Protein AF-A0A8H4SCS0-F1 (afdb_monomer_lite)

Secondary structure (DSSP, 8-state):
---------PPPPP-------------------------------EEEE-TTTS-EEEES-HHHHHHHHHHHHHHHHHHHHHHHHTTSS----TTGGGS---STT--SSSSB-S-TTTEE--TT----HHHHHHHHHHIIIIITTT---S-HHHHHHHHHHHHHH-GGGS-HHHHHHHHHHHHHHHHHHHHH-SS---PPPEETTSS--BHHHHHHHHHHHHTSPP-HHHHHHHHHHHHHHHHTT-HHHHHHHHHHTSGGGS-S------------

Foldseek 3Di:
DDDDDDDDDDDDDDDDDDDDDDDDDDDDDDDDDDDDPDPDPPWDKDWDQDPPPRDIDIGTDPVVNVVVVVVVVVVVVVVVVVVVVVVDDPPDDLQPLLPDPPPPDDPPDSFFLDDPQQADAPPPDQDALVLLCVLLVCCVVPPCVVPVLDDVVVLNVLSNCCRVPNPVRDDLLSLLLQQLSSLLSSLVCVVVDPDDDRDDRYYPSRYQGGLVSLVVSLVVLLVDPDDSSNVSSLVSSLVSCVSSSNPVSSVVSVVSVPCPPPPDDDDDDDDDDDDD

Radius of gyration: 31.93 Å; chains: 1; bounding box: 91×79×62 Å

Sequence (276 aa):
MASASPASIRFEENEPEWPYSSRATKRHKRTSVAGTSGPSPREIGFMRESQNDGSATFLGSSSGIHFIRHVYNAFARRSADLDQTRARDRTSVPGEDDRLQQNSGSIQSSDELWAREELNYAPNTSFAFDDLVQWTRSYFENWHPIFPCLHAPTVLKTIETVGQKGTESINRLELMILRSIVSISLGDDRQRMSCGSKLNPVPSVLVFRSIQHVMQDVQSLLEEPTSLPLLQAAFTAQLALASLLRLNAASRVGGCHHPHCIPPRVASLPKTLFLL

Structure (mmCIF, N/CA/C/O backbone):
data_AF-A0A8H4SCS0-F1
#
_entry.id   AF-A0A8H4SCS0-F1
#
loop_
_atom_site.group_PDB
_atom_site.id
_atom_site.type_symbol
_atom_site.label_atom_id
_atom_site.label_alt_id
_atom_site.label_comp_id
_atom_site.label_asym_id
_atom_site.label_entity_id
_atom_site.label_seq_id
_atom_site.pdbx_PDB_ins_code
_atom_site.Cartn_x
_atom_site.Cartn_y
_atom_site.Cartn_z
_atom_site.occupancy
_atom_site.B_iso_or_equiv
_atom_site.auth_seq_id
_atom_site.auth_comp_id
_atom_site.auth_asym_id
_atom_site.auth_atom_id
_atom_site.pdbx_PDB_model_num
ATOM 1 N N . MET A 1 1 ? 59.318 -39.109 39.348 1.00 34.78 1 MET A N 1
ATOM 2 C CA . MET A 1 1 ? 60.150 -39.069 38.125 1.00 34.78 1 MET A CA 1
ATOM 3 C C . MET A 1 1 ? 59.252 -38.661 36.956 1.00 34.78 1 MET A C 1
ATOM 5 O O . MET A 1 1 ? 58.160 -39.201 36.897 1.00 34.78 1 MET A O 1
ATOM 9 N N . ALA A 1 2 ? 59.702 -37.657 36.176 1.00 33.16 2 ALA A N 1
ATOM 10 C CA . ALA A 1 2 ? 59.285 -37.107 34.856 1.00 33.16 2 ALA A CA 1
ATOM 11 C C . ALA A 1 2 ? 57.844 -37.360 34.331 1.00 33.16 2 ALA A C 1
ATOM 13 O O . ALA A 1 2 ? 57.429 -38.504 34.237 1.00 33.16 2 ALA A O 1
ATOM 14 N N . SER A 1 3 ? 56.989 -36.360 34.047 1.00 28.94 3 SER A N 1
ATOM 15 C CA . SER A 1 3 ? 57.034 -35.224 33.083 1.00 28.94 3 SER A CA 1
ATOM 16 C C . SER A 1 3 ? 56.857 -35.614 31.605 1.00 28.94 3 SER A C 1
ATOM 18 O O . SER A 1 3 ? 57.742 -36.261 31.055 1.00 28.94 3 SER A O 1
ATOM 20 N N . ALA A 1 4 ? 55.755 -35.165 30.975 1.00 33.31 4 ALA A N 1
ATOM 21 C CA . ALA A 1 4 ? 55.742 -34.238 29.821 1.00 33.31 4 ALA A CA 1
ATOM 22 C C . ALA A 1 4 ? 54.319 -34.050 29.223 1.00 33.31 4 ALA A C 1
ATOM 24 O O . ALA A 1 4 ? 53.679 -35.019 28.823 1.00 33.31 4 ALA A O 1
ATOM 25 N N . SER A 1 5 ? 53.871 -32.788 29.115 1.00 39.19 5 SER A N 1
ATOM 26 C CA . SER A 1 5 ? 52.841 -32.296 28.167 1.00 39.19 5 SER A CA 1
ATOM 27 C C . SER A 1 5 ? 53.507 -31.824 26.865 1.00 39.19 5 SER A C 1
ATOM 29 O O . SER A 1 5 ? 54.713 -31.564 26.870 1.00 39.19 5 SER A O 1
ATOM 31 N N . PRO A 1 6 ? 52.754 -31.660 25.762 1.00 43.38 6 PRO A N 1
ATOM 32 C CA . PRO A 1 6 ? 52.546 -30.311 25.178 1.00 43.38 6 PRO A CA 1
ATOM 33 C C . PRO A 1 6 ? 51.184 -30.202 24.440 1.00 43.38 6 PRO A C 1
ATOM 35 O O . PRO A 1 6 ? 50.457 -31.181 24.351 1.00 43.38 6 PRO A O 1
ATOM 38 N N . ALA A 1 7 ? 50.750 -29.124 23.786 1.00 33.41 7 ALA A N 1
ATOM 39 C CA . ALA A 1 7 ? 50.846 -27.667 23.902 1.00 33.41 7 ALA A CA 1
ATOM 40 C C . ALA A 1 7 ? 49.847 -27.113 22.855 1.00 33.41 7 ALA A C 1
ATOM 42 O O . ALA A 1 7 ? 49.640 -27.717 21.804 1.00 33.41 7 ALA A O 1
ATOM 43 N N . SER A 1 8 ? 49.217 -25.982 23.170 1.00 29.39 8 SER A N 1
ATOM 44 C CA . SER A 1 8 ? 48.236 -25.262 22.347 1.00 29.39 8 SER A CA 1
ATOM 45 C C . SER A 1 8 ? 48.890 -24.587 21.131 1.00 29.39 8 SER A C 1
ATOM 47 O O . SER A 1 8 ? 49.940 -23.962 21.279 1.00 29.39 8 SER A O 1
ATOM 49 N N . ILE A 1 9 ? 48.272 -24.685 19.948 1.00 33.75 9 ILE A N 1
ATOM 50 C CA . ILE A 1 9 ? 48.737 -24.047 18.706 1.00 33.75 9 ILE A CA 1
ATOM 51 C C . ILE A 1 9 ? 47.875 -22.806 18.429 1.00 33.75 9 ILE A C 1
ATOM 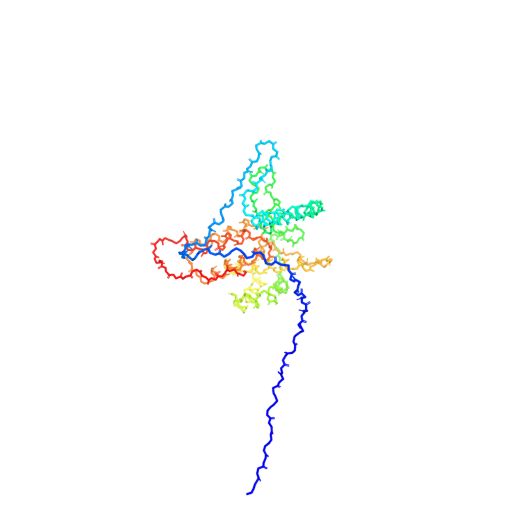53 O O . ILE A 1 9 ? 46.684 -22.916 18.143 1.00 33.75 9 ILE A O 1
ATOM 57 N N . ARG A 1 10 ? 48.501 -21.625 18.512 1.00 29.64 10 ARG A N 1
ATOM 58 C CA . ARG A 1 10 ? 48.043 -20.364 17.907 1.00 29.64 10 ARG A CA 1
ATOM 59 C C . ARG A 1 10 ? 48.539 -20.317 16.460 1.00 29.64 10 ARG A C 1
ATOM 61 O O . ARG A 1 10 ? 49.717 -20.576 16.233 1.00 29.64 10 ARG A O 1
ATOM 68 N N . PHE A 1 11 ? 47.672 -19.945 15.522 1.00 31.08 11 PHE A N 1
ATOM 69 C CA . PHE A 1 11 ? 48.064 -19.555 14.167 1.00 31.08 11 PHE A CA 1
ATOM 70 C C . PHE A 1 11 ? 48.029 -18.027 14.059 1.00 31.08 11 PHE A C 1
ATOM 72 O O . PHE A 1 11 ? 47.003 -17.413 14.346 1.00 31.08 11 PHE A O 1
ATOM 79 N N . GLU A 1 12 ? 49.181 -17.450 13.711 1.00 33.25 12 GLU A N 1
ATOM 80 C CA . GLU A 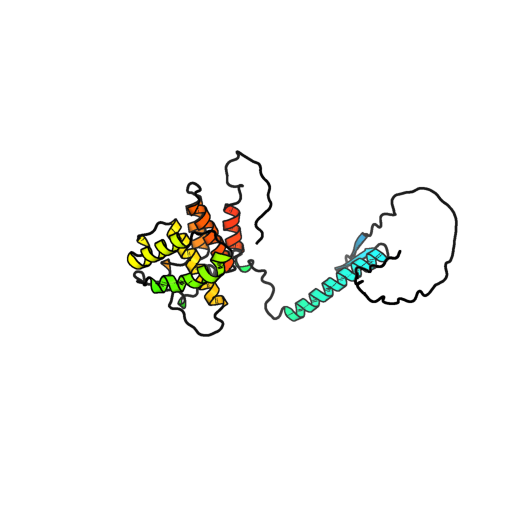1 12 ? 49.368 -16.043 13.353 1.00 33.25 12 GLU A CA 1
ATOM 81 C C . GLU A 1 12 ? 48.936 -15.778 11.907 1.00 33.25 12 GLU A C 1
ATOM 83 O O . GLU A 1 12 ? 49.079 -16.626 11.024 1.00 33.25 12 GLU A O 1
ATOM 88 N N . GLU A 1 13 ? 48.418 -14.573 11.694 1.00 32.81 13 GLU A N 1
ATOM 89 C CA . GLU A 1 13 ? 47.935 -14.026 10.432 1.00 32.81 13 GLU A CA 1
ATOM 90 C C . GLU A 1 13 ? 49.089 -13.292 9.723 1.00 32.81 13 GLU A C 1
ATOM 92 O O . GLU A 1 13 ? 49.700 -12.379 10.277 1.00 32.81 13 GLU A O 1
ATOM 97 N N . ASN A 1 14 ? 49.413 -13.745 8.509 1.00 29.08 14 ASN A N 1
ATOM 98 C CA . ASN A 1 14 ? 50.388 -13.154 7.590 1.00 29.08 14 ASN A CA 1
ATOM 99 C C . ASN A 1 14 ? 49.706 -12.050 6.766 1.00 29.08 14 ASN A C 1
ATOM 101 O O . ASN A 1 14 ? 48.790 -12.367 6.014 1.00 29.08 14 ASN A O 1
ATOM 105 N N . GLU A 1 15 ? 50.213 -10.816 6.795 1.00 33.69 15 GLU A N 1
ATOM 106 C CA . GLU A 1 15 ? 49.906 -9.781 5.791 1.00 33.69 15 GLU A CA 1
ATOM 107 C C . GLU A 1 15 ? 51.218 -9.179 5.238 1.00 33.69 15 GLU A C 1
ATOM 109 O O . GLU A 1 15 ? 52.141 -8.906 6.012 1.00 33.69 15 GLU A O 1
ATOM 114 N N . PRO A 1 16 ? 51.357 -9.008 3.907 1.00 35.59 16 PRO A N 1
ATOM 115 C CA . PRO A 1 16 ? 52.625 -8.688 3.257 1.00 35.59 16 PRO A CA 1
ATOM 116 C C . PRO A 1 16 ? 52.983 -7.192 3.290 1.00 35.59 16 PRO A C 1
ATOM 118 O O . PRO A 1 16 ? 52.232 -6.312 2.869 1.00 35.59 16 PRO A O 1
ATOM 121 N N . GLU A 1 17 ? 54.209 -6.930 3.734 1.00 28.77 17 GLU A N 1
ATOM 122 C CA . GLU A 1 17 ? 54.876 -5.633 3.831 1.00 28.77 17 GLU A CA 1
ATOM 123 C C . GLU A 1 17 ? 55.319 -5.122 2.441 1.00 28.77 17 GLU A C 1
ATOM 125 O O . GLU A 1 17 ? 56.179 -5.709 1.781 1.00 28.77 17 GLU A O 1
ATOM 130 N N . TRP A 1 18 ? 54.741 -4.011 1.970 1.00 33.09 18 TRP A N 1
ATOM 131 C CA . TRP A 1 18 ? 55.198 -3.322 0.755 1.00 33.09 18 TRP A CA 1
ATOM 132 C C . TRP A 1 18 ? 56.434 -2.447 1.050 1.00 33.09 18 TRP A C 1
ATOM 134 O O . TRP A 1 18 ? 56.370 -1.585 1.929 1.00 33.09 18 TRP A O 1
ATOM 144 N N . PRO A 1 19 ? 57.547 -2.572 0.298 1.00 33.84 19 PRO A N 1
ATOM 145 C CA . PRO A 1 19 ? 58.770 -1.830 0.574 1.00 33.84 19 PRO A CA 1
ATOM 146 C C . PRO A 1 19 ? 58.754 -0.472 -0.139 1.00 33.84 19 PRO A C 1
ATOM 148 O O . PRO A 1 19 ? 58.870 -0.406 -1.364 1.00 33.84 19 PRO A O 1
ATOM 151 N N . TYR A 1 20 ? 58.689 0.636 0.607 1.00 33.53 20 TYR A N 1
ATOM 152 C CA . TYR A 1 20 ? 59.042 1.946 0.052 1.00 33.53 20 TYR A CA 1
ATOM 153 C C . TYR A 1 20 ? 60.447 2.356 0.496 1.00 33.53 20 TYR A C 1
ATOM 155 O O . TYR A 1 20 ? 60.711 2.673 1.654 1.00 33.53 20 TYR A O 1
ATOM 163 N N . SER A 1 21 ? 61.359 2.335 -0.476 1.00 35.72 21 SER A N 1
ATOM 164 C CA . SER A 1 21 ? 62.740 2.796 -0.374 1.00 35.72 21 SER A CA 1
ATOM 165 C C . SER A 1 21 ? 62.806 4.258 0.078 1.00 35.72 21 SER A C 1
ATOM 167 O O . SER A 1 21 ? 62.319 5.174 -0.587 1.00 35.72 21 SER A O 1
ATOM 169 N N . SER A 1 22 ? 63.464 4.479 1.210 1.00 34.88 22 SER A N 1
ATOM 170 C CA . SER A 1 22 ? 63.839 5.785 1.734 1.00 34.88 22 SER A CA 1
ATOM 171 C C . SER A 1 22 ? 65.029 6.348 0.948 1.00 34.88 22 SER A C 1
ATOM 173 O O . SER A 1 22 ? 66.182 5.976 1.158 1.00 34.88 22 SER A O 1
ATOM 175 N N . ARG A 1 23 ? 64.771 7.296 0.036 1.00 37.38 23 ARG A N 1
ATOM 176 C CA . ARG A 1 23 ? 65.832 8.143 -0.532 1.00 37.38 23 ARG A CA 1
ATOM 177 C C . ARG A 1 23 ? 65.986 9.417 0.287 1.00 37.38 23 ARG A C 1
ATOM 179 O O . ARG A 1 23 ? 65.105 10.269 0.335 1.00 37.38 23 ARG A O 1
ATOM 186 N N . ALA A 1 24 ? 67.152 9.528 0.914 1.00 37.03 24 ALA A N 1
ATOM 187 C CA . ALA A 1 24 ? 67.612 10.694 1.642 1.00 37.03 24 ALA A CA 1
ATOM 188 C C . ALA A 1 24 ? 67.962 11.846 0.686 1.00 37.03 24 ALA A C 1
ATOM 190 O O . ALA A 1 24 ? 68.869 11.727 -0.138 1.00 37.03 24 ALA A O 1
ATOM 191 N N . THR A 1 25 ? 67.321 13.001 0.862 1.00 42.62 25 THR A N 1
ATOM 192 C CA . THR A 1 25 ? 67.810 14.279 0.329 1.00 42.62 25 THR A CA 1
ATOM 193 C C . THR A 1 25 ? 68.135 15.236 1.471 1.00 42.62 25 THR A C 1
ATOM 195 O O . THR A 1 25 ? 67.294 15.634 2.270 1.00 42.62 25 THR A O 1
ATOM 198 N N . LYS A 1 26 ? 69.434 15.521 1.535 1.00 41.94 26 LYS A N 1
ATOM 199 C CA . LYS A 1 26 ? 70.226 16.363 2.435 1.00 41.94 26 LYS A CA 1
ATOM 200 C C . LYS A 1 26 ? 69.483 17.516 3.134 1.00 41.94 26 LYS A C 1
ATOM 202 O O . LYS A 1 26 ? 69.092 18.516 2.544 1.00 41.94 26 LYS A O 1
ATOM 207 N N . ARG A 1 27 ? 69.448 17.368 4.457 1.00 37.94 27 ARG A N 1
ATOM 208 C CA . ARG A 1 27 ? 69.170 18.335 5.524 1.00 37.9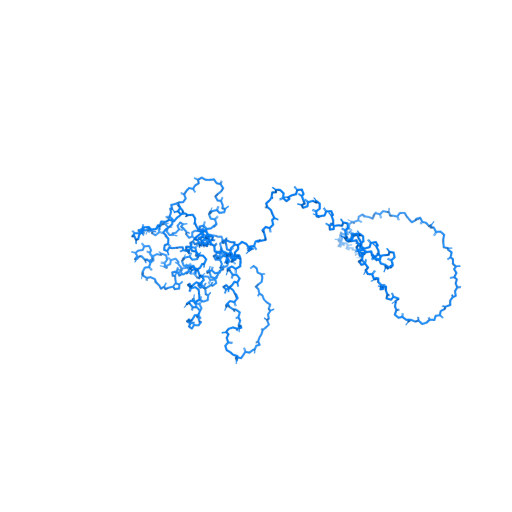4 27 ARG A CA 1
ATOM 209 C C . ARG A 1 27 ? 70.109 19.550 5.461 1.00 37.94 27 ARG A C 1
ATOM 211 O O . ARG A 1 27 ? 71.288 19.415 5.781 1.00 37.94 27 ARG A O 1
ATOM 218 N N . HIS A 1 28 ? 69.577 20.745 5.195 1.00 40.53 28 HIS A N 1
ATOM 219 C CA . HIS A 1 28 ? 70.214 21.988 5.644 1.00 40.53 28 HIS A CA 1
ATOM 220 C C . HIS A 1 28 ? 69.654 22.374 7.018 1.00 40.53 28 HIS A C 1
ATOM 222 O O . HIS A 1 28 ? 68.527 22.835 7.167 1.00 40.53 28 HIS A O 1
ATOM 228 N N . LYS A 1 29 ? 70.464 22.112 8.046 1.00 39.25 29 LYS A N 1
ATOM 229 C CA . LYS A 1 29 ? 70.232 22.466 9.447 1.00 39.25 29 LYS A CA 1
ATOM 230 C C . LYS A 1 29 ? 70.629 23.933 9.654 1.00 39.25 29 LYS A C 1
ATOM 232 O O . LYS A 1 29 ? 71.817 24.233 9.677 1.00 39.25 29 LYS A O 1
ATOM 237 N N . ARG A 1 30 ? 69.656 24.826 9.853 1.00 39.19 30 ARG A N 1
ATOM 238 C CA . ARG A 1 30 ? 69.855 26.060 10.630 1.00 39.19 30 ARG A CA 1
ATOM 239 C C . ARG A 1 30 ? 69.163 25.860 11.973 1.00 39.19 30 ARG A C 1
ATOM 241 O O . ARG A 1 30 ? 67.955 25.675 12.038 1.00 39.19 30 ARG A O 1
ATOM 248 N N . THR A 1 31 ? 69.973 25.771 13.016 1.00 42.06 31 THR A N 1
ATOM 249 C CA . THR A 1 31 ? 69.565 25.689 14.420 1.00 42.06 31 THR A CA 1
ATOM 250 C C . THR A 1 31 ? 69.478 27.069 15.050 1.00 42.06 31 THR A C 1
ATOM 252 O O . THR A 1 31 ? 70.245 27.944 14.656 1.00 42.06 31 THR A O 1
ATOM 255 N N . SER A 1 32 ? 68.672 27.125 16.119 1.00 36.53 32 SER A N 1
ATOM 256 C CA . SER A 1 32 ? 68.431 28.203 17.095 1.00 36.53 32 SER A CA 1
ATOM 257 C C . SER A 1 32 ? 67.120 28.961 16.802 1.00 36.53 32 SER A C 1
ATOM 259 O O . SER A 1 32 ? 66.860 29.314 15.662 1.00 36.53 32 SER A O 1
ATOM 261 N N . VAL A 1 33 ? 66.175 29.153 17.727 1.00 37.22 33 VAL A N 1
ATOM 262 C CA . VAL A 1 33 ? 66.174 29.144 19.201 1.00 37.22 33 VAL A CA 1
ATOM 263 C C . VAL A 1 33 ? 64.792 28.672 19.697 1.00 37.22 33 VAL A C 1
ATOM 265 O O . VAL A 1 33 ? 63.783 28.886 19.032 1.00 37.22 33 VAL A O 1
ATOM 268 N N . ALA A 1 34 ? 64.757 28.015 20.857 1.00 46.06 34 ALA A N 1
ATOM 269 C CA . ALA A 1 34 ? 63.542 27.624 21.566 1.00 46.06 34 ALA A CA 1
ATOM 270 C C . ALA A 1 34 ? 62.752 28.844 22.074 1.00 46.06 34 ALA A C 1
ATOM 272 O O . ALA A 1 34 ? 63.334 29.757 22.651 1.00 46.06 34 ALA A O 1
ATOM 273 N N . GLY A 1 35 ? 61.425 28.826 21.941 1.00 38.94 35 GLY A N 1
ATOM 274 C CA . GLY A 1 35 ? 60.575 29.812 22.602 1.00 38.94 35 GLY A CA 1
ATOM 275 C C . GLY A 1 35 ? 59.110 29.731 22.193 1.00 38.94 35 GLY A C 1
ATOM 276 O O . GLY A 1 35 ? 58.759 30.077 21.074 1.00 38.94 35 GLY A O 1
ATOM 277 N N . THR A 1 36 ? 58.267 29.360 23.156 1.00 39.28 36 THR A N 1
ATOM 278 C CA . THR A 1 36 ? 56.798 29.481 23.173 1.00 39.28 36 THR A CA 1
ATOM 279 C C . THR A 1 36 ? 56.014 28.482 22.311 1.00 39.28 36 THR A C 1
ATOM 281 O O . THR A 1 36 ? 55.996 28.524 21.085 1.00 39.28 36 THR A O 1
ATOM 284 N N . SER A 1 37 ? 55.298 27.585 22.989 1.00 44.50 37 SER A N 1
ATOM 285 C CA . SER A 1 37 ? 54.139 26.873 22.453 1.00 44.50 37 SER A CA 1
ATOM 286 C C . SER A 1 37 ? 53.013 27.879 22.180 1.00 44.50 37 SER A C 1
ATOM 288 O O . SER A 1 37 ? 52.107 28.051 22.993 1.00 44.50 37 SER A O 1
ATOM 290 N N . GLY A 1 38 ? 53.111 28.602 21.066 1.00 51.44 38 GLY A N 1
ATOM 291 C CA . GLY A 1 38 ? 51.974 29.290 20.463 1.00 51.44 38 GLY A CA 1
ATOM 292 C C . GLY A 1 38 ? 51.107 28.293 19.683 1.00 51.44 38 GLY A C 1
ATOM 293 O O . GLY A 1 38 ? 51.614 27.245 19.271 1.00 51.44 38 GLY A O 1
ATOM 294 N N . PRO A 1 39 ? 49.808 28.573 19.475 1.00 48.16 39 PRO A N 1
ATOM 295 C CA . PRO A 1 39 ? 48.977 27.747 18.606 1.00 48.16 39 PRO A CA 1
ATOM 296 C C . PRO A 1 39 ? 49.638 27.650 17.226 1.00 48.16 39 PRO A C 1
ATOM 298 O O . PRO A 1 39 ? 50.142 28.650 16.710 1.00 48.16 39 PRO A O 1
ATOM 301 N N . SER A 1 40 ? 49.652 26.444 16.649 1.00 53.84 40 SER A N 1
ATOM 302 C CA . SER A 1 40 ? 50.110 26.181 15.278 1.00 53.84 40 SER A CA 1
ATOM 303 C C . SER A 1 40 ? 49.643 27.296 14.333 1.00 53.84 40 SER A C 1
ATOM 305 O O . SER A 1 40 ? 48.480 27.702 14.460 1.00 53.84 40 SER A O 1
ATOM 307 N N . PRO A 1 41 ? 50.483 27.791 13.403 1.00 58.12 41 PRO A N 1
ATOM 308 C CA . PRO A 1 41 ? 50.090 28.884 12.527 1.00 58.12 41 PRO A CA 1
ATOM 309 C C . PRO A 1 41 ? 48.793 28.499 11.815 1.00 58.12 41 PRO A C 1
ATOM 311 O O . PRO A 1 41 ? 48.749 27.515 11.082 1.00 58.12 41 PRO A O 1
ATOM 314 N N . ARG A 1 42 ? 47.708 29.230 12.098 1.00 61.38 42 ARG A N 1
ATOM 315 C CA . ARG A 1 42 ? 46.433 29.051 11.401 1.00 61.38 42 ARG A CA 1
ATOM 316 C C . ARG A 1 42 ? 46.679 29.373 9.933 1.00 61.38 42 ARG A C 1
ATOM 318 O O . ARG A 1 42 ? 46.896 30.530 9.582 1.00 61.38 42 ARG A O 1
ATOM 325 N N . GLU A 1 43 ? 46.659 28.348 9.092 1.00 63.06 43 GLU A N 1
ATOM 326 C CA . GLU A 1 43 ? 46.745 28.500 7.645 1.00 63.06 43 GLU A CA 1
ATOM 327 C C . GLU A 1 43 ? 45.419 29.074 7.133 1.00 63.06 43 GLU A C 1
ATOM 329 O O . GLU A 1 43 ? 44.449 28.353 6.911 1.00 63.06 43 GLU A O 1
ATOM 334 N N . ILE A 1 44 ? 45.353 30.399 7.006 1.00 68.38 44 ILE A N 1
ATOM 335 C CA . ILE A 1 44 ? 44.193 31.098 6.452 1.00 68.38 44 ILE A CA 1
ATOM 336 C C . ILE A 1 44 ? 44.492 31.369 4.979 1.00 68.38 44 ILE A C 1
ATOM 338 O O . ILE A 1 44 ? 45.338 32.201 4.654 1.00 68.38 44 ILE A O 1
ATOM 342 N N . GLY A 1 45 ? 43.819 30.642 4.089 1.00 69.38 45 GLY A N 1
ATOM 343 C CA . GLY A 1 45 ? 43.838 30.922 2.658 1.00 69.38 45 GLY A CA 1
ATOM 344 C C . GLY A 1 45 ? 42.601 31.707 2.232 1.00 69.38 45 GLY A C 1
ATOM 345 O O . GLY A 1 45 ? 41.502 31.455 2.725 1.00 69.38 45 GLY A O 1
ATOM 346 N N . PHE A 1 46 ? 42.780 32.654 1.318 1.00 74.56 46 PHE A N 1
ATOM 347 C CA . PHE A 1 46 ? 41.721 33.524 0.814 1.00 74.56 46 PHE A CA 1
ATOM 348 C C . PHE A 1 46 ? 41.438 33.223 -0.654 1.00 74.56 46 PHE A C 1
ATOM 350 O O . PHE A 1 46 ? 42.355 33.121 -1.469 1.00 74.56 46 PHE A O 1
ATOM 357 N N . MET A 1 47 ? 40.158 33.105 -0.999 1.00 70.12 47 MET A N 1
ATOM 358 C CA . MET A 1 47 ? 39.712 32.905 -2.374 1.00 70.12 47 MET A CA 1
ATOM 359 C C . MET A 1 47 ? 39.298 34.252 -2.971 1.00 70.12 47 MET A C 1
ATOM 361 O O . MET A 1 47 ? 38.469 34.953 -2.393 1.00 70.12 47 MET A O 1
ATOM 365 N N . ARG A 1 48 ? 39.902 34.632 -4.100 1.00 73.56 48 ARG A N 1
ATOM 366 C CA . ARG A 1 48 ? 39.596 35.866 -4.830 1.00 73.56 48 ARG A CA 1
ATOM 367 C C . ARG A 1 48 ? 38.913 35.521 -6.149 1.00 73.56 48 ARG A C 1
ATOM 369 O O . ARG A 1 48 ? 39.513 34.862 -6.993 1.00 73.56 48 ARG A O 1
ATOM 376 N N . GLU A 1 49 ? 37.700 36.019 -6.339 1.00 71.25 49 GLU A N 1
ATOM 377 C CA . GLU A 1 49 ? 37.008 36.009 -7.631 1.00 71.25 49 GLU A CA 1
ATOM 378 C C . GLU A 1 49 ? 37.694 37.014 -8.575 1.00 71.25 49 GLU A C 1
ATOM 380 O O . GLU A 1 49 ? 37.861 38.183 -8.207 1.00 71.25 49 GLU A O 1
ATOM 385 N N . SER A 1 50 ? 38.149 36.591 -9.761 1.00 61.69 50 SER A N 1
ATOM 386 C CA . SER A 1 50 ? 38.649 37.539 -10.763 1.00 61.69 50 SER A CA 1
ATOM 387 C C . SER A 1 50 ? 37.459 38.191 -11.476 1.00 61.69 50 SER A C 1
ATOM 389 O O . SER A 1 50 ? 36.608 37.517 -12.048 1.00 61.69 50 SER A O 1
ATOM 391 N N . GLN A 1 51 ? 37.386 39.524 -11.444 1.00 56.06 51 GLN A N 1
ATOM 392 C CA . GLN A 1 51 ? 36.237 40.275 -11.971 1.00 56.06 51 GLN A CA 1
ATOM 393 C C . GLN A 1 51 ? 36.097 40.194 -13.506 1.00 56.06 51 GLN A C 1
ATOM 395 O O . GLN A 1 51 ? 35.076 40.610 -14.040 1.00 56.06 51 GLN A O 1
ATOM 400 N N . ASN A 1 52 ? 37.106 39.670 -14.213 1.00 54.22 52 ASN A N 1
ATOM 401 C CA . ASN A 1 52 ? 37.160 39.694 -15.676 1.00 54.22 52 ASN A CA 1
ATOM 402 C C . ASN A 1 52 ? 36.981 38.317 -16.345 1.00 54.22 52 ASN A C 1
ATOM 404 O O . ASN A 1 52 ? 36.517 38.281 -17.475 1.00 54.22 52 ASN A O 1
ATOM 408 N N . ASP A 1 53 ? 37.283 37.203 -15.659 1.00 57.31 53 ASP A N 1
ATOM 409 C CA . ASP A 1 53 ? 37.339 35.866 -16.290 1.00 57.31 53 ASP A CA 1
ATOM 410 C C . ASP A 1 53 ? 36.539 34.772 -15.549 1.00 57.31 53 ASP A C 1
ATOM 412 O O . ASP A 1 53 ? 36.633 33.596 -15.894 1.00 57.31 53 ASP A O 1
ATOM 416 N N . GLY A 1 54 ? 35.764 35.116 -14.509 1.00 57.91 54 GLY A N 1
ATOM 417 C CA . GLY A 1 54 ? 34.946 34.145 -13.756 1.00 57.91 54 GLY A CA 1
ATOM 418 C C . GLY A 1 54 ? 35.753 33.029 -13.073 1.00 57.91 54 GLY A C 1
ATOM 419 O O . GLY A 1 54 ? 35.201 32.004 -12.679 1.00 57.91 54 GLY A O 1
ATOM 420 N N . SER A 1 55 ? 37.075 33.200 -12.966 1.00 58.66 55 SER A N 1
ATOM 421 C CA . SER A 1 55 ? 37.986 32.216 -12.396 1.00 58.66 55 SER A CA 1
ATOM 422 C C . SER A 1 55 ? 38.373 32.630 -10.976 1.00 58.66 55 SER A C 1
ATOM 424 O O . SER A 1 55 ? 39.108 33.604 -10.776 1.00 58.66 55 SER A O 1
ATOM 426 N N . ALA A 1 56 ? 37.923 31.874 -9.978 1.00 68.06 56 ALA A N 1
ATOM 427 C CA . ALA A 1 56 ? 38.350 32.058 -8.598 1.00 68.06 56 ALA A CA 1
ATOM 428 C C . ALA A 1 56 ? 39.810 31.596 -8.409 1.00 68.06 56 ALA A C 1
ATOM 430 O O . ALA A 1 56 ? 40.171 30.455 -8.701 1.00 68.06 56 ALA A O 1
ATOM 431 N N . THR A 1 57 ? 40.670 32.479 -7.895 1.00 69.69 57 THR A N 1
ATOM 432 C CA . THR A 1 57 ? 42.077 32.190 -7.576 1.00 69.69 57 THR A CA 1
ATOM 433 C C . THR A 1 57 ? 42.265 32.101 -6.064 1.00 69.69 57 THR A C 1
ATOM 435 O O . THR A 1 57 ? 41.863 32.990 -5.316 1.00 69.69 57 THR A O 1
ATOM 438 N N . PHE A 1 58 ? 42.852 31.002 -5.588 1.00 73.62 58 PHE A N 1
ATOM 439 C CA . PHE A 1 58 ? 43.099 30.780 -4.163 1.00 73.62 58 PHE A CA 1
ATOM 440 C C . PHE A 1 58 ? 44.523 31.200 -3.789 1.00 73.62 58 PHE A C 1
ATOM 442 O O . PHE A 1 58 ? 45.495 30.708 -4.365 1.00 73.62 58 PHE A O 1
ATOM 449 N N . LEU A 1 59 ? 44.641 32.091 -2.807 1.00 77.19 59 LEU A N 1
ATOM 450 C CA . LEU A 1 59 ? 45.900 32.537 -2.219 1.00 77.19 59 LEU A CA 1
ATOM 451 C C . LEU A 1 59 ? 46.034 31.920 -0.825 1.00 77.19 59 LEU A C 1
ATOM 453 O O . LEU A 1 59 ? 45.325 32.305 0.102 1.00 77.19 59 LEU A O 1
ATOM 457 N N . GLY A 1 60 ? 46.941 30.961 -0.666 1.00 77.75 60 GLY A N 1
ATOM 458 C CA . GLY A 1 60 ? 47.178 30.280 0.606 1.00 77.75 60 GLY A CA 1
ATOM 459 C C . GLY A 1 60 ? 48.420 29.395 0.560 1.00 77.75 60 GLY A C 1
ATOM 460 O O . GLY A 1 60 ? 49.208 29.466 -0.384 1.00 77.75 60 GLY A O 1
ATOM 461 N N . SER A 1 61 ? 48.593 28.550 1.577 1.00 81.50 61 SER A N 1
ATOM 462 C CA . SER A 1 61 ? 49.671 27.556 1.625 1.00 81.50 61 SER A CA 1
ATOM 463 C C . SER A 1 61 ? 49.673 26.658 0.384 1.00 81.50 61 SER A C 1
ATOM 465 O O . SER A 1 61 ? 48.625 26.365 -0.198 1.00 81.50 61 SER A O 1
ATOM 467 N N . SER A 1 62 ? 50.848 26.152 0.007 1.00 77.19 62 SER A N 1
ATOM 468 C CA . SER A 1 62 ? 50.999 25.203 -1.105 1.00 77.19 62 SER A CA 1
ATOM 469 C C . SER A 1 62 ? 50.144 23.938 -0.930 1.00 77.19 62 SER A C 1
ATOM 471 O O . SER A 1 62 ? 49.597 23.431 -1.910 1.00 77.19 62 SER A O 1
ATOM 473 N N . SER A 1 63 ? 49.962 23.480 0.312 1.00 78.25 63 SER A N 1
ATOM 474 C CA . SER A 1 63 ? 49.031 22.417 0.717 1.00 78.25 63 SER A CA 1
ATOM 475 C C . SER A 1 63 ? 47.573 22.758 0.381 1.00 78.25 63 SER A C 1
ATOM 477 O O . SER A 1 63 ? 46.884 21.970 -0.267 1.00 78.25 63 SER A O 1
ATOM 479 N N . GLY A 1 64 ? 47.111 23.952 0.761 1.00 75.56 64 GLY A N 1
ATOM 480 C CA . GLY A 1 64 ? 45.755 24.436 0.495 1.00 75.56 64 GLY A CA 1
ATOM 481 C C . GLY A 1 64 ? 45.482 24.635 -0.996 1.00 75.56 64 GLY A C 1
ATOM 482 O O . GLY A 1 64 ? 44.448 24.200 -1.496 1.00 75.56 64 GLY A O 1
ATOM 483 N N . ILE A 1 65 ? 46.438 25.201 -1.739 1.00 82.12 65 ILE A N 1
ATOM 484 C CA . ILE A 1 65 ? 46.335 25.335 -3.201 1.00 82.12 65 ILE A CA 1
ATOM 485 C C . ILE A 1 65 ? 46.225 23.951 -3.857 1.00 82.12 65 ILE A C 1
ATOM 487 O O . ILE A 1 65 ? 45.413 23.764 -4.766 1.00 82.12 65 ILE A O 1
ATOM 491 N N . HIS A 1 66 ? 47.010 22.971 -3.394 1.00 80.56 66 HIS A N 1
ATOM 492 C CA . HIS A 1 66 ? 46.947 21.605 -3.910 1.00 80.56 66 HIS A CA 1
ATOM 493 C C . HIS A 1 66 ? 45.585 20.956 -3.633 1.00 80.56 66 HIS A C 1
ATOM 495 O O . HIS A 1 66 ? 44.993 20.403 -4.557 1.00 80.56 66 HIS A O 1
ATOM 501 N N . PHE A 1 67 ? 45.057 21.082 -2.410 1.00 83.69 67 PHE A N 1
ATOM 502 C CA . PHE A 1 67 ? 43.732 20.577 -2.035 1.00 83.69 67 PHE A CA 1
ATOM 503 C C . PHE A 1 67 ? 42.616 21.189 -2.891 1.00 83.69 67 PHE A C 1
ATOM 505 O O . PHE A 1 67 ? 41.847 20.456 -3.509 1.00 83.69 67 PHE A O 1
ATOM 512 N N . ILE A 1 68 ? 42.568 22.521 -2.997 1.00 80.44 68 ILE A N 1
ATOM 513 C CA . ILE A 1 68 ? 41.549 23.228 -3.784 1.00 80.44 68 ILE A CA 1
ATOM 514 C C . ILE A 1 68 ? 41.620 22.807 -5.254 1.00 80.44 68 ILE A C 1
ATOM 516 O O . ILE A 1 68 ? 40.599 22.449 -5.837 1.00 80.44 68 ILE A O 1
ATOM 520 N N . ARG A 1 69 ? 42.820 22.751 -5.848 1.00 81.12 69 ARG A N 1
ATOM 521 C CA . ARG A 1 69 ? 42.996 22.282 -7.231 1.00 81.12 69 ARG A CA 1
ATOM 522 C C . ARG A 1 69 ? 42.545 20.829 -7.402 1.00 81.12 69 ARG A C 1
ATOM 524 O O . ARG A 1 69 ? 41.967 20.499 -8.434 1.00 81.12 69 ARG A O 1
ATOM 531 N N . HIS A 1 70 ? 42.789 19.969 -6.415 1.00 81.12 70 HIS A N 1
ATOM 532 C CA . HIS A 1 70 ? 42.364 18.570 -6.456 1.00 81.12 70 HIS A CA 1
ATOM 533 C C . HIS A 1 70 ? 40.835 18.444 -6.433 1.00 81.12 70 HIS A C 1
ATOM 535 O O . HIS A 1 70 ? 40.269 17.724 -7.254 1.00 81.12 70 HIS A O 1
ATOM 541 N N . VAL A 1 71 ? 40.164 19.197 -5.556 1.00 79.94 71 VAL A N 1
ATOM 542 C CA . VAL A 1 71 ? 38.698 19.231 -5.457 1.00 79.94 71 VAL A CA 1
ATOM 543 C C . VAL A 1 71 ? 38.080 19.795 -6.736 1.00 79.94 71 VAL A C 1
ATOM 545 O O . VAL A 1 71 ? 37.225 19.142 -7.330 1.00 79.94 71 VAL A O 1
ATOM 548 N N . TYR A 1 72 ? 38.558 20.944 -7.226 1.00 79.62 72 TYR A N 1
ATOM 549 C CA . TYR A 1 72 ? 38.066 21.533 -8.477 1.00 79.62 72 TYR A CA 1
ATOM 550 C C . TYR A 1 72 ? 38.240 20.589 -9.668 1.00 79.62 72 TYR A C 1
ATOM 552 O O . TYR A 1 72 ? 37.312 20.429 -10.455 1.00 79.62 72 TYR A O 1
ATOM 560 N N . ASN A 1 73 ? 39.382 19.907 -9.780 1.00 77.75 73 ASN A N 1
ATOM 561 C CA . ASN A 1 73 ? 39.601 18.926 -10.842 1.00 77.75 73 ASN A CA 1
ATOM 562 C C . ASN A 1 73 ? 38.691 17.697 -10.706 1.00 77.75 73 ASN A C 1
ATOM 564 O O . ASN A 1 73 ? 38.224 17.182 -11.718 1.00 77.75 73 ASN A O 1
ATOM 568 N N . ALA A 1 74 ? 38.424 17.220 -9.487 1.00 76.31 74 ALA A N 1
ATOM 569 C CA . ALA A 1 74 ? 37.510 16.102 -9.259 1.00 76.31 74 ALA A CA 1
ATOM 570 C C . ALA A 1 74 ? 36.066 16.463 -9.644 1.00 76.31 74 ALA A C 1
ATOM 572 O O . ALA A 1 74 ? 35.391 15.672 -10.305 1.00 76.31 74 ALA A O 1
ATOM 573 N N . PHE A 1 75 ? 35.618 17.673 -9.293 1.00 76.44 75 PHE A N 1
ATOM 574 C CA . PHE A 1 75 ? 34.314 18.187 -9.705 1.00 76.44 75 PHE A CA 1
ATOM 575 C C . PHE A 1 75 ? 34.252 18.415 -11.215 1.00 76.44 75 PHE A C 1
ATOM 577 O O . PHE A 1 75 ? 33.351 17.880 -11.845 1.00 76.44 75 PHE A O 1
ATOM 584 N N . ALA A 1 76 ? 35.229 19.095 -11.821 1.00 74.94 76 ALA A N 1
ATOM 585 C CA . ALA A 1 76 ? 35.259 19.342 -13.265 1.00 74.94 76 ALA A CA 1
ATOM 586 C C . ALA A 1 76 ? 35.273 18.043 -14.091 1.00 74.94 76 ALA A C 1
ATOM 588 O O . ALA A 1 76 ? 34.592 17.954 -15.110 1.00 74.94 76 ALA A O 1
ATOM 589 N N . ARG A 1 77 ? 35.993 17.009 -13.630 1.00 74.25 77 ARG A N 1
ATOM 590 C CA . ARG A 1 77 ? 35.978 15.679 -14.258 1.00 74.25 77 ARG A CA 1
ATOM 591 C C . ARG A 1 77 ? 34.610 15.013 -14.159 1.00 74.25 77 ARG A C 1
ATOM 593 O O . ARG A 1 77 ? 34.139 14.499 -15.164 1.00 74.25 77 ARG A O 1
ATOM 600 N N . ARG A 1 78 ? 33.950 15.065 -12.995 1.00 65.44 78 ARG A N 1
ATOM 601 C CA . ARG A 1 78 ? 32.568 14.575 -12.856 1.00 65.44 78 ARG A CA 1
ATOM 602 C C . ARG A 1 78 ? 31.586 15.373 -13.711 1.00 65.44 78 ARG A C 1
ATOM 604 O O . ARG A 1 78 ? 30.671 14.779 -14.254 1.00 65.44 78 ARG A O 1
ATOM 611 N N . SER A 1 79 ? 31.770 16.684 -13.860 1.00 60.19 79 SER A N 1
ATOM 612 C CA . SER A 1 79 ? 30.923 17.529 -14.711 1.00 60.19 79 SER A CA 1
ATOM 613 C C . SER A 1 79 ? 31.040 17.162 -16.189 1.00 60.19 79 SER A C 1
ATOM 615 O O . SER A 1 79 ? 30.021 17.064 -16.862 1.00 60.19 79 SER A O 1
ATOM 617 N N . ALA A 1 80 ? 32.261 16.923 -16.673 1.00 60.00 80 ALA A N 1
ATOM 618 C CA . ALA A 1 80 ? 32.510 16.513 -18.054 1.00 60.00 80 ALA A CA 1
ATOM 619 C C . ALA A 1 80 ? 31.999 15.087 -18.341 1.00 60.00 80 ALA A C 1
ATOM 621 O O . ALA A 1 80 ? 31.454 14.830 -19.411 1.00 60.00 80 ALA A O 1
ATOM 622 N N . ASP A 1 81 ? 32.118 14.179 -17.368 1.00 59.22 81 ASP A N 1
ATOM 623 C CA . ASP A 1 81 ? 31.562 12.819 -17.437 1.00 59.22 81 ASP A CA 1
ATOM 624 C C . ASP A 1 81 ? 30.016 12.841 -17.396 1.00 59.22 81 ASP A C 1
ATOM 626 O O . ASP A 1 81 ? 29.327 12.114 -18.117 1.00 59.22 81 ASP A O 1
ATOM 630 N N . LEU A 1 82 ? 29.442 13.778 -16.632 1.00 52.16 82 LEU A N 1
ATOM 631 C CA . LEU A 1 82 ? 28.007 14.065 -16.630 1.00 52.16 82 LEU A CA 1
ATOM 632 C C . LEU A 1 82 ? 27.531 14.645 -17.969 1.00 52.16 82 LEU A C 1
ATOM 634 O O . LEU A 1 82 ? 26.461 14.251 -18.415 1.00 52.16 82 LEU A O 1
ATOM 638 N N . ASP A 1 83 ? 28.290 15.511 -18.648 1.00 53.56 83 ASP A N 1
ATOM 639 C CA . ASP A 1 83 ? 27.897 16.059 -19.960 1.00 53.56 83 ASP A CA 1
ATOM 640 C C . ASP A 1 83 ? 27.817 14.995 -21.062 1.00 53.56 83 ASP A C 1
ATOM 642 O O . ASP A 1 83 ? 26.931 15.061 -21.913 1.00 53.56 83 ASP A O 1
ATOM 646 N N . GLN A 1 84 ? 28.658 13.959 -21.010 1.00 52.19 84 GLN A N 1
ATOM 647 C CA . GLN A 1 84 ? 28.580 12.836 -21.951 1.00 52.19 84 GLN A CA 1
ATOM 648 C C . GLN A 1 84 ? 27.420 11.872 -21.627 1.00 52.19 84 GLN A C 1
ATOM 650 O O . GLN A 1 84 ? 26.904 11.191 -22.513 1.00 52.19 84 GLN A O 1
ATOM 655 N N . THR A 1 85 ? 26.945 11.875 -20.377 1.00 47.78 85 THR A N 1
ATOM 656 C CA . THR A 1 85 ? 25.810 11.059 -19.907 1.00 47.78 85 THR A CA 1
ATOM 657 C C . THR A 1 85 ? 24.466 11.817 -19.955 1.00 47.78 85 THR A C 1
ATOM 659 O O . THR A 1 85 ? 23.399 11.205 -19.971 1.00 47.78 85 THR A O 1
ATOM 662 N N . ARG A 1 86 ? 24.486 13.157 -20.044 1.00 45.09 86 ARG A N 1
ATOM 663 C CA . ARG A 1 86 ? 23.310 14.054 -20.056 1.00 45.09 86 ARG A CA 1
ATOM 664 C C . ARG A 1 86 ? 22.434 13.952 -21.305 1.00 45.09 86 ARG A C 1
ATOM 666 O O . ARG A 1 86 ? 21.291 14.392 -21.261 1.00 45.09 86 ARG A O 1
ATOM 673 N N . ALA A 1 87 ? 22.907 13.325 -22.383 1.00 45.50 87 ALA A N 1
ATOM 674 C CA . ALA A 1 87 ? 22.064 13.015 -23.542 1.00 45.50 87 ALA A CA 1
ATOM 675 C C . ALA A 1 87 ? 21.087 11.844 -23.289 1.00 45.50 87 ALA A C 1
ATOM 677 O O . ALA A 1 87 ? 20.238 11.563 -24.133 1.00 45.50 87 ALA A O 1
ATOM 678 N N . ARG A 1 88 ? 21.185 11.156 -22.140 1.00 44.81 88 ARG A N 1
ATOM 679 C CA . ARG A 1 88 ? 20.295 10.051 -21.773 1.00 44.81 88 ARG A CA 1
ATOM 680 C C . ARG A 1 88 ? 19.944 10.097 -20.277 1.00 44.81 88 ARG A C 1
ATOM 682 O O . ARG A 1 88 ? 20.431 9.306 -19.480 1.00 44.81 88 ARG A O 1
ATOM 689 N N . ASP A 1 89 ? 19.047 11.018 -19.931 1.00 48.50 89 ASP A N 1
ATOM 690 C CA . ASP A 1 89 ? 17.922 10.684 -19.042 1.00 48.50 89 ASP A CA 1
ATOM 691 C C . ASP A 1 89 ? 18.237 10.396 -17.549 1.00 48.50 89 ASP A C 1
ATOM 693 O O . ASP A 1 89 ? 17.831 9.365 -17.017 1.00 48.50 89 ASP A O 1
ATOM 697 N N . ARG A 1 90 ? 18.989 11.270 -16.846 1.00 45.75 90 ARG A N 1
ATOM 698 C CA . ARG A 1 90 ? 19.304 11.098 -15.399 1.00 45.75 90 ARG A CA 1
ATOM 699 C C . ARG A 1 90 ? 19.459 12.389 -14.574 1.00 45.75 90 ARG A C 1
ATOM 701 O O . ARG A 1 90 ? 20.443 12.545 -13.853 1.00 45.75 90 ARG A O 1
ATOM 708 N N . THR A 1 91 ? 18.503 13.316 -14.635 1.00 49.59 91 THR A N 1
ATOM 709 C CA . THR A 1 91 ? 18.409 14.405 -13.632 1.00 49.59 91 THR A CA 1
ATOM 710 C C . THR A 1 91 ? 17.251 14.258 -12.654 1.00 49.59 91 THR A C 1
ATOM 712 O O . THR A 1 91 ? 17.206 15.038 -11.714 1.00 49.59 91 THR A O 1
ATOM 715 N N . SER A 1 92 ? 16.349 13.283 -12.819 1.00 47.12 92 SER A N 1
ATOM 716 C CA . SER A 1 92 ? 15.266 13.097 -11.847 1.00 47.12 92 SER A CA 1
ATOM 717 C C . SER A 1 92 ? 15.792 12.377 -10.605 1.00 47.12 92 SER A C 1
ATOM 719 O O . SER A 1 92 ? 16.202 11.212 -10.654 1.00 47.12 92 SER A O 1
ATOM 721 N N . VAL A 1 93 ? 15.837 13.102 -9.488 1.00 50.94 93 VAL A N 1
ATOM 722 C CA . VAL A 1 93 ? 16.009 12.511 -8.160 1.00 50.94 93 VAL A CA 1
ATOM 723 C C . VAL A 1 93 ? 14.691 11.818 -7.798 1.00 50.94 93 VAL A C 1
ATOM 725 O O . VAL A 1 93 ? 13.646 12.457 -7.919 1.00 50.94 93 VAL A O 1
ATOM 728 N N . PRO A 1 94 ? 14.691 10.557 -7.320 1.00 49.47 94 PRO A N 1
ATOM 729 C CA . PRO A 1 94 ? 13.464 9.879 -6.901 1.00 49.47 94 PRO A CA 1
ATOM 730 C C . PRO A 1 94 ? 12.617 10.759 -5.965 1.00 49.47 94 PRO A C 1
ATOM 732 O O . PRO A 1 94 ? 13.072 11.152 -4.890 1.00 49.47 94 PRO A O 1
ATOM 735 N N . GLY A 1 95 ? 11.402 11.103 -6.405 1.00 53.47 95 GLY A N 1
ATOM 736 C CA . GLY A 1 95 ? 10.476 12.010 -5.722 1.00 53.47 95 GLY A CA 1
ATOM 737 C C . GLY A 1 95 ? 10.367 13.417 -6.327 1.00 53.47 95 GLY A C 1
ATOM 738 O O . GLY A 1 95 ? 9.370 14.084 -6.082 1.00 53.47 95 GLY A O 1
ATOM 739 N N . GLU A 1 96 ? 11.309 13.898 -7.141 1.00 57.56 96 GLU A N 1
ATOM 740 C CA . GLU A 1 96 ? 11.232 15.237 -7.755 1.00 57.56 96 GLU A CA 1
ATOM 741 C C . GLU A 1 96 ? 10.031 15.388 -8.706 1.00 57.56 96 GLU A C 1
ATOM 743 O O . GLU A 1 96 ? 9.388 16.438 -8.707 1.00 57.56 96 GLU A O 1
ATOM 748 N N . ASP A 1 97 ? 9.648 14.310 -9.396 1.00 56.19 97 ASP A N 1
ATOM 749 C CA . ASP A 1 97 ? 8.506 14.257 -10.325 1.00 56.19 97 ASP A CA 1
ATOM 750 C C . ASP A 1 97 ? 7.136 14.460 -9.645 1.00 56.19 97 ASP A C 1
ATOM 752 O O . ASP A 1 97 ? 6.146 14.785 -10.297 1.00 56.19 97 ASP A O 1
ATOM 756 N N . ASP A 1 98 ? 7.069 14.319 -8.319 1.00 57.69 98 ASP A N 1
ATOM 757 C CA . ASP A 1 98 ? 5.860 14.576 -7.527 1.00 57.69 98 ASP A CA 1
ATOM 758 C C . ASP A 1 98 ? 5.684 16.074 -7.193 1.00 57.69 98 ASP A C 1
ATOM 760 O O . ASP A 1 98 ? 4.707 16.476 -6.546 1.00 57.69 98 ASP A O 1
ATOM 764 N N . ARG A 1 99 ? 6.647 16.931 -7.564 1.00 52.97 99 ARG A N 1
ATOM 765 C CA . ARG A 1 99 ? 6.567 18.373 -7.312 1.00 52.97 99 ARG A CA 1
ATOM 766 C C . ARG A 1 99 ? 5.640 19.045 -8.317 1.00 52.97 99 ARG A C 1
ATOM 768 O O . ARG A 1 99 ? 6.046 19.423 -9.405 1.00 52.97 99 ARG A O 1
ATOM 775 N N . LEU A 1 100 ? 4.398 19.245 -7.874 1.00 48.94 100 LEU A N 1
ATOM 776 C CA . LEU A 1 100 ? 3.530 20.391 -8.172 1.00 48.94 100 LEU A CA 1
ATOM 777 C C . LEU A 1 100 ? 3.843 21.114 -9.498 1.00 48.94 100 LEU A C 1
ATOM 779 O O . LEU A 1 100 ? 4.420 22.204 -9.495 1.00 48.94 100 LEU A O 1
ATOM 783 N N . GLN A 1 101 ? 3.364 20.580 -10.624 1.00 45.78 101 GLN A N 1
ATOM 784 C CA . GLN A 1 101 ? 3.089 21.434 -11.778 1.00 45.78 101 GLN A CA 1
ATOM 785 C C . GLN A 1 101 ? 1.892 22.335 -11.441 1.00 45.78 101 GLN A C 1
ATOM 787 O O . GLN A 1 101 ? 0.746 22.041 -11.756 1.00 45.78 101 GLN A O 1
ATOM 792 N N . GLN A 1 102 ? 2.176 23.456 -10.776 1.00 47.59 102 GLN A N 1
ATOM 793 C CA . GLN A 1 102 ? 1.254 24.589 -10.624 1.00 47.59 102 GLN A CA 1
ATOM 794 C C . GLN A 1 102 ? 1.078 25.384 -11.932 1.00 47.59 102 GLN A C 1
ATOM 796 O O . GLN A 1 102 ? 0.338 26.365 -11.959 1.00 47.59 102 GLN A O 1
ATOM 801 N N . ASN A 1 103 ? 1.721 24.968 -13.028 1.00 39.44 103 ASN A N 1
ATOM 802 C CA . ASN A 1 103 ? 1.577 25.622 -14.320 1.00 39.44 103 ASN A CA 1
ATOM 803 C C . ASN A 1 103 ? 0.381 25.043 -15.084 1.00 39.44 103 ASN A C 1
ATOM 805 O O . ASN A 1 103 ? 0.415 23.927 -15.598 1.00 39.44 103 ASN A O 1
ATOM 809 N N . SER A 1 104 ? -0.680 25.852 -15.127 1.00 48.09 104 SER A N 1
ATOM 810 C CA . SER A 1 104 ? -1.882 25.720 -15.952 1.00 48.09 104 SER A CA 1
ATOM 811 C C . SER A 1 104 ? -1.633 25.033 -17.297 1.00 48.09 104 SER A C 1
ATOM 813 O O . SER A 1 104 ? -0.950 25.583 -18.158 1.00 48.09 104 SER A O 1
ATOM 815 N N . GLY A 1 105 ? -2.266 23.876 -17.512 1.00 42.59 105 GLY A N 1
ATOM 816 C CA . GLY A 1 105 ? -2.460 23.335 -18.861 1.00 42.59 105 GLY A CA 1
ATOM 817 C C . GLY A 1 105 ? -2.780 21.843 -18.957 1.00 42.59 105 GLY A C 1
ATOM 818 O O . GLY A 1 105 ? -3.551 21.461 -19.830 1.00 42.59 105 GLY A O 1
ATOM 819 N N . SER A 1 106 ? -2.248 20.997 -18.067 1.00 41.50 106 SER A N 1
ATOM 820 C CA . SER A 1 106 ? -2.378 19.529 -18.182 1.00 41.50 106 SER A CA 1
ATOM 821 C C . SER A 1 106 ? -2.696 18.874 -16.831 1.00 41.50 106 SER A C 1
ATOM 823 O O . SER A 1 106 ? -1.893 18.163 -16.238 1.00 41.50 106 SER A O 1
ATOM 825 N N . ILE A 1 107 ? -3.879 19.174 -16.292 1.00 46.84 107 ILE A N 1
ATOM 826 C CA . ILE A 1 107 ? -4.248 18.896 -14.890 1.00 46.84 107 ILE A CA 1
ATOM 827 C C . ILE A 1 107 ? -4.535 17.408 -14.597 1.00 46.84 107 ILE A C 1
ATOM 829 O O . ILE A 1 107 ? -4.603 17.029 -13.436 1.00 46.84 107 ILE A O 1
ATOM 833 N N . GLN A 1 108 ? -4.688 16.534 -15.596 1.00 47.66 108 GLN A N 1
ATOM 834 C CA . GLN A 1 108 ? -5.280 15.207 -15.343 1.00 47.66 108 GLN A CA 1
ATOM 835 C C . GLN A 1 108 ? -4.327 14.010 -15.444 1.00 47.66 108 GLN A C 1
ATOM 837 O O . GLN A 1 108 ? -4.630 12.968 -14.881 1.00 47.66 108 GLN A O 1
ATOM 842 N N . SER A 1 109 ? -3.178 14.127 -16.116 1.00 50.44 109 SER A N 1
ATOM 843 C CA . SER A 1 109 ? -2.362 12.946 -16.453 1.00 50.44 109 SER A CA 1
ATOM 844 C C . SER A 1 109 ? -1.291 12.583 -15.421 1.00 50.44 109 SER A C 1
ATOM 846 O O . SER A 1 109 ? -0.883 11.429 -15.381 1.00 50.44 109 SER A O 1
ATOM 848 N N . SER A 1 110 ? -0.794 13.535 -14.625 1.00 57.38 110 SER A N 1
ATOM 849 C CA . SER A 1 110 ? 0.385 13.287 -13.776 1.00 57.38 110 SER A CA 1
ATOM 850 C C . SER A 1 110 ? 0.055 12.700 -12.400 1.00 57.38 110 SER A C 1
ATOM 852 O O . SER A 1 110 ? 0.949 12.157 -11.748 1.00 57.38 110 SER A O 1
ATOM 854 N N . ASP A 1 111 ? -1.196 12.838 -11.951 1.00 71.81 111 ASP A N 1
ATOM 855 C CA . ASP A 1 111 ? -1.640 12.403 -10.619 1.00 71.81 111 ASP A CA 1
ATOM 856 C C . ASP A 1 111 ? -2.199 10.972 -10.615 1.00 71.81 111 ASP A C 1
ATOM 858 O O . ASP A 1 111 ? -2.302 10.354 -9.555 1.00 71.81 111 ASP A O 1
ATOM 862 N N . GLU A 1 112 ? -2.567 10.444 -11.788 1.00 84.44 112 GLU A N 1
ATOM 863 C CA . GLU A 1 112 ? -3.125 9.099 -11.936 1.00 84.44 112 GLU A CA 1
ATOM 864 C C . GLU A 1 112 ? -2.036 8.044 -11.673 1.00 84.44 112 GLU A C 1
ATOM 866 O O . GLU A 1 112 ? -0.907 8.140 -12.161 1.00 84.44 112 GLU A O 1
ATOM 871 N N . LEU A 1 113 ? -2.350 7.056 -10.832 1.00 85.50 113 LEU A N 1
ATOM 872 C CA . LEU A 1 113 ? -1.380 6.054 -10.364 1.00 85.50 113 LEU A CA 1
ATOM 873 C C . LEU A 1 113 ? -1.246 4.848 -11.310 1.00 85.50 113 LEU A C 1
ATOM 875 O O . LEU A 1 113 ? -0.276 4.086 -11.206 1.00 85.50 113 LEU A O 1
ATOM 879 N N . TRP A 1 114 ? -2.203 4.692 -12.226 1.00 88.38 114 TRP A N 1
ATOM 880 C CA . TRP A 1 114 ? -2.399 3.503 -13.054 1.00 88.38 114 TRP A CA 1
ATOM 881 C C . TRP A 1 114 ? -2.719 3.885 -14.495 1.00 88.38 114 TRP A C 1
ATOM 883 O O . TRP A 1 114 ? -3.339 4.919 -14.747 1.00 88.38 114 TRP A O 1
ATOM 893 N N . ALA A 1 115 ? -2.338 3.031 -15.440 1.00 84.75 115 ALA A N 1
ATOM 894 C CA . ALA A 1 115 ? -2.826 3.124 -16.806 1.00 84.75 115 ALA A CA 1
ATOM 895 C C . ALA A 1 115 ? -4.299 2.687 -16.876 1.00 84.75 115 ALA A C 1
ATOM 897 O O . ALA A 1 115 ? -4.777 1.882 -16.071 1.00 84.75 115 ALA A O 1
ATOM 898 N N . ARG A 1 116 ? -5.040 3.197 -17.865 1.00 81.31 116 ARG A N 1
ATOM 899 C CA . ARG A 1 116 ? -6.485 2.928 -17.992 1.00 81.31 116 ARG A CA 1
ATOM 900 C C . ARG A 1 116 ? -6.793 1.458 -18.250 1.00 81.31 116 ARG A C 1
ATOM 902 O O . ARG A 1 116 ? -7.882 1.002 -17.926 1.00 81.31 116 ARG A O 1
ATOM 909 N N . GLU A 1 117 ? -5.849 0.733 -18.835 1.00 82.62 117 GLU A N 1
ATOM 910 C CA . GLU A 1 117 ? -5.970 -0.680 -19.180 1.00 82.62 117 GLU A CA 1
ATOM 911 C C . GLU A 1 117 ? -5.727 -1.604 -17.977 1.00 82.62 117 GLU A C 1
ATOM 913 O O . GLU A 1 117 ? -6.121 -2.768 -18.018 1.00 82.62 117 GLU A O 1
ATOM 918 N N . GLU A 1 118 ? -5.097 -1.099 -16.910 1.00 84.94 118 GLU A N 1
ATOM 919 C CA . GLU A 1 118 ? -4.828 -1.858 -15.681 1.00 84.94 118 GLU A CA 1
ATOM 920 C C . GLU A 1 118 ? -6.065 -1.937 -14.778 1.00 84.94 118 GLU A C 1
ATOM 922 O O . GLU A 1 118 ? -6.185 -2.857 -13.966 1.00 84.94 118 GLU A O 1
ATOM 927 N N . LEU A 1 119 ? -6.996 -0.985 -14.921 1.00 89.19 119 LEU A N 1
ATOM 928 C CA . LEU A 1 119 ? -8.148 -0.845 -14.041 1.00 89.19 119 LEU A CA 1
ATOM 929 C C . LEU A 1 119 ? -9.479 -1.096 -14.741 1.00 89.19 119 LEU A C 1
ATOM 931 O O . LEU A 1 119 ? -9.731 -0.665 -15.864 1.00 89.19 119 LEU A O 1
ATOM 935 N N . ASN A 1 120 ? -10.395 -1.719 -14.005 1.00 89.19 120 ASN A N 1
ATOM 936 C CA . ASN A 1 120 ? -11.792 -1.830 -14.385 1.00 89.19 120 ASN A CA 1
ATOM 937 C C . ASN A 1 120 ? -12.629 -0.748 -13.679 1.00 89.19 120 ASN A C 1
ATOM 939 O O . ASN A 1 120 ? -12.741 -0.713 -12.449 1.00 89.19 120 ASN A O 1
ATOM 943 N N . TYR A 1 121 ? -13.234 0.141 -14.468 1.00 86.69 121 TYR A N 1
ATOM 944 C CA . TYR A 1 121 ? -14.089 1.232 -13.986 1.00 86.69 121 TYR A CA 1
ATOM 945 C C . TYR A 1 121 ? -15.587 0.897 -14.028 1.00 86.69 121 TYR A C 1
ATOM 947 O O . TYR A 1 121 ? -16.411 1.770 -13.753 1.00 86.69 121 TYR A O 1
ATOM 955 N N . ALA A 1 122 ? -15.970 -0.338 -14.367 1.00 84.06 122 ALA A N 1
ATOM 956 C CA . ALA A 1 122 ? -17.376 -0.707 -14.426 1.00 84.06 122 ALA A CA 1
ATOM 957 C C . ALA A 1 122 ? -18.022 -0.623 -13.021 1.00 84.06 122 ALA A C 1
ATOM 959 O O . ALA A 1 122 ? -17.504 -1.210 -12.064 1.00 84.06 122 ALA A O 1
ATOM 960 N N . PRO A 1 123 ? -19.163 0.080 -12.878 1.00 67.50 123 PRO A N 1
ATOM 961 C CA . PRO A 1 123 ? -19.768 0.384 -11.577 1.00 67.50 123 PRO A CA 1
ATOM 962 C C . PRO A 1 123 ? -20.305 -0.847 -10.828 1.00 67.50 123 PRO A C 1
ATOM 964 O O . PRO A 1 123 ? -20.505 -0.767 -9.624 1.00 67.50 123 PRO A O 1
ATOM 967 N N . ASN A 1 124 ? -20.473 -1.985 -11.513 1.00 68.81 124 ASN A N 1
ATOM 968 C CA . ASN A 1 124 ? -20.963 -3.250 -10.949 1.00 68.81 124 ASN A CA 1
ATOM 969 C C . ASN A 1 124 ? -19.962 -4.393 -11.174 1.00 68.81 124 ASN A C 1
ATOM 971 O O . ASN A 1 124 ? -20.349 -5.505 -11.535 1.00 68.81 124 ASN A O 1
ATOM 975 N N . THR A 1 125 ? -18.663 -4.112 -11.057 1.00 76.06 125 THR A N 1
ATOM 976 C CA . THR A 1 125 ? -17.645 -5.152 -11.246 1.00 76.06 125 THR A CA 1
ATOM 977 C C . THR A 1 125 ? -17.736 -6.166 -10.107 1.00 76.06 125 THR A C 1
ATOM 979 O O . THR A 1 125 ? -17.312 -5.878 -8.991 1.00 76.06 125 THR A O 1
ATOM 982 N N . SER A 1 126 ? -18.286 -7.347 -10.386 1.00 78.94 126 SER A N 1
ATOM 983 C CA . SER A 1 126 ? -18.213 -8.492 -9.482 1.00 78.94 126 SER A CA 1
ATOM 984 C C . SER A 1 126 ? -16.851 -9.162 -9.621 1.00 78.94 126 SER A C 1
ATOM 986 O O . SER A 1 126 ? -16.408 -9.421 -10.740 1.00 78.94 126 SER A O 1
ATOM 988 N N . PHE A 1 127 ? -16.218 -9.476 -8.501 1.00 86.50 127 PHE A N 1
ATOM 989 C CA . PHE A 1 127 ? -14.972 -10.232 -8.438 1.00 86.50 127 PHE A CA 1
ATOM 990 C C . PHE A 1 127 ? -15.107 -11.312 -7.368 1.00 86.50 127 PHE A C 1
ATOM 992 O O . PHE A 1 127 ? -15.841 -11.138 -6.392 1.00 86.50 127 PHE A O 1
ATOM 999 N N . ALA A 1 128 ? -14.448 -12.445 -7.580 1.00 88.56 128 ALA A N 1
ATOM 1000 C CA . ALA A 1 128 ? -14.501 -13.572 -6.665 1.00 88.56 128 ALA A CA 1
ATOM 1001 C C . ALA A 1 128 ? -13.469 -13.421 -5.540 1.00 88.56 128 ALA A C 1
ATOM 1003 O O . ALA A 1 128 ? -12.533 -12.621 -5.607 1.00 88.56 128 ALA A O 1
ATOM 1004 N N . PHE A 1 129 ? -13.612 -14.246 -4.503 1.00 90.94 129 PHE A N 1
ATOM 1005 C CA . PHE A 1 129 ? -12.598 -14.365 -3.456 1.00 90.94 129 PHE A CA 1
ATOM 1006 C C . PHE A 1 129 ? -11.222 -14.739 -4.029 1.00 90.94 129 PHE A C 1
ATOM 1008 O O . PHE A 1 129 ? -10.214 -14.160 -3.628 1.00 90.94 129 PHE A O 1
ATOM 1015 N N . ASP A 1 130 ? -11.187 -15.648 -5.007 1.00 92.25 130 ASP A N 1
ATOM 1016 C CA . ASP A 1 130 ? -9.942 -16.093 -5.637 1.00 92.25 130 ASP A CA 1
ATOM 1017 C C . ASP A 1 130 ? -9.197 -14.942 -6.333 1.00 92.25 130 ASP A C 1
ATOM 1019 O O . ASP A 1 130 ? -7.970 -14.862 -6.240 1.00 92.25 130 ASP A O 1
ATOM 1023 N N . ASP A 1 131 ? -9.931 -14.002 -6.942 1.00 92.06 131 ASP A N 1
ATOM 1024 C CA . ASP A 1 131 ? -9.351 -12.806 -7.561 1.00 92.06 131 ASP A CA 1
ATOM 1025 C C . ASP A 1 131 ? -8.687 -11.910 -6.507 1.00 92.06 131 ASP A C 1
ATOM 1027 O O . ASP A 1 131 ? -7.558 -11.457 -6.689 1.00 92.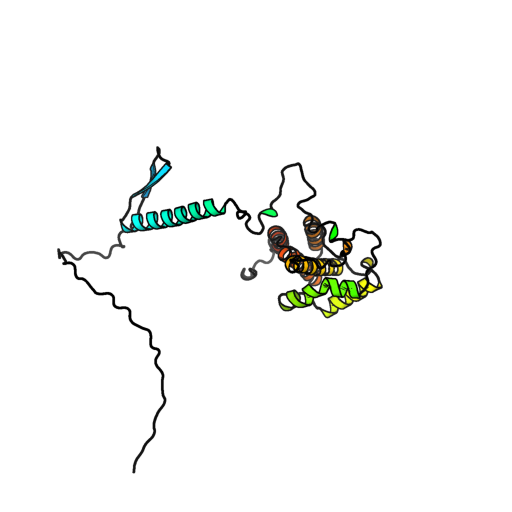06 131 ASP A O 1
ATOM 1031 N N . LEU A 1 132 ? -9.340 -11.699 -5.357 1.00 93.31 132 LEU A N 1
ATOM 1032 C CA . LEU A 1 132 ? -8.767 -10.916 -4.257 1.00 93.31 132 LEU A CA 1
ATOM 1033 C C . LEU A 1 132 ? -7.512 -11.570 -3.676 1.00 93.31 132 LEU A C 1
ATOM 1035 O O . LEU A 1 132 ? -6.537 -10.878 -3.380 1.00 93.31 132 LEU A O 1
ATOM 1039 N N . VAL A 1 133 ? -7.514 -12.893 -3.508 1.00 93.31 133 VAL A N 1
ATOM 1040 C CA . VAL A 1 133 ? -6.329 -13.630 -3.049 1.00 93.31 133 VAL A CA 1
ATOM 1041 C C . VAL A 1 133 ? -5.193 -13.481 -4.055 1.00 93.31 133 VAL A C 1
ATOM 1043 O O . VAL A 1 133 ? -4.047 -13.277 -3.657 1.00 93.31 133 VAL A O 1
ATOM 1046 N N . GLN A 1 134 ? -5.491 -13.536 -5.355 1.00 92.94 134 GLN A N 1
ATOM 1047 C CA . GLN A 1 134 ? -4.495 -13.305 -6.395 1.00 92.94 134 GLN A CA 1
ATOM 1048 C C . GLN A 1 134 ? -3.943 -11.873 -6.342 1.00 92.94 134 GLN A C 1
ATOM 1050 O O . GLN A 1 134 ? -2.726 -11.703 -6.304 1.00 92.94 134 GLN A O 1
ATOM 1055 N N . TRP A 1 135 ? -4.805 -10.856 -6.277 1.00 93.50 135 TRP A N 1
ATOM 1056 C CA . TRP A 1 135 ? -4.401 -9.444 -6.265 1.00 93.50 135 TRP A CA 1
ATOM 1057 C C . TRP A 1 135 ? -3.693 -8.996 -4.986 1.00 93.50 135 TRP A C 1
ATOM 1059 O O . TRP A 1 135 ? -3.044 -7.958 -4.990 1.00 93.50 135 TRP A O 1
ATOM 1069 N N . THR A 1 136 ? -3.810 -9.739 -3.886 1.00 95.19 136 THR A N 1
ATOM 1070 C CA . THR A 1 136 ? -3.155 -9.409 -2.605 1.00 95.19 136 THR A CA 1
ATOM 1071 C C . THR A 1 136 ? -1.928 -10.274 -2.312 1.00 95.19 136 THR A C 1
ATOM 1073 O O . THR A 1 136 ? -1.222 -10.032 -1.331 1.00 95.19 136 THR A O 1
ATOM 1076 N N . ARG A 1 137 ? -1.641 -11.272 -3.160 1.00 94.00 137 ARG A N 1
ATOM 1077 C CA . ARG A 1 137 ? -0.586 -12.267 -2.932 1.00 94.00 137 ARG A CA 1
ATOM 1078 C C . ARG A 1 137 ? 0.793 -11.639 -2.738 1.00 94.00 137 ARG A C 1
ATOM 1080 O O . ARG A 1 137 ? 1.460 -11.963 -1.757 1.00 94.00 137 ARG A O 1
ATOM 1087 N N . SER A 1 138 ? 1.205 -10.733 -3.633 1.00 93.06 138 SER A N 1
ATOM 1088 C CA . SER A 1 138 ? 2.550 -10.133 -3.574 1.00 93.06 138 SER A CA 1
ATOM 1089 C C . SER A 1 138 ? 2.793 -9.408 -2.249 1.00 93.06 138 SER A C 1
ATOM 1091 O O . SER A 1 138 ? 3.872 -9.532 -1.670 1.00 93.06 138 SER A O 1
ATOM 1093 N N . TYR A 1 139 ? 1.784 -8.717 -1.709 1.00 95.69 139 TYR A N 1
ATOM 1094 C CA . TYR A 1 139 ? 1.897 -8.072 -0.405 1.00 95.69 139 TYR A CA 1
ATOM 1095 C C . TYR A 1 139 ? 2.192 -9.073 0.719 1.00 95.69 139 TYR A C 1
ATOM 1097 O O . TYR A 1 139 ? 3.125 -8.863 1.492 1.00 95.69 139 TYR A O 1
ATOM 1105 N N . PHE A 1 140 ? 1.427 -10.164 0.826 1.00 95.69 140 PHE A N 1
ATOM 1106 C CA . PHE A 1 140 ? 1.621 -11.136 1.908 1.00 95.69 140 PHE A CA 1
ATOM 1107 C C . PHE A 1 140 ? 2.931 -11.915 1.783 1.00 95.69 140 PHE A C 1
ATOM 1109 O O . PHE A 1 140 ? 3.532 -12.252 2.800 1.00 95.69 140 PHE A O 1
ATOM 1116 N N . GLU A 1 141 ? 3.385 -12.183 0.560 1.00 94.38 141 GLU A N 1
ATOM 1117 C CA . GLU A 1 141 ? 4.633 -12.911 0.322 1.00 94.38 141 GLU A CA 1
ATOM 1118 C C . GLU A 1 141 ? 5.874 -12.030 0.521 1.00 94.38 141 GLU A C 1
ATOM 1120 O O . GLU A 1 141 ? 6.858 -12.489 1.099 1.00 94.38 141 GLU A O 1
ATOM 1125 N N . ASN A 1 142 ? 5.834 -10.771 0.069 1.00 93.50 142 ASN A N 1
ATOM 1126 C CA . ASN A 1 142 ? 7.032 -9.932 -0.039 1.00 93.50 142 ASN A CA 1
ATOM 1127 C C . ASN A 1 142 ? 7.069 -8.785 0.981 1.00 93.50 142 ASN A C 1
ATOM 1129 O O . ASN A 1 142 ? 8.134 -8.475 1.505 1.00 93.50 142 ASN A O 1
ATOM 1133 N N . TRP A 1 143 ? 5.929 -8.162 1.295 1.00 94.75 143 TRP A N 1
ATOM 1134 C CA . TRP A 1 143 ? 5.885 -6.949 2.124 1.00 94.75 143 TRP A CA 1
ATOM 1135 C C . TRP A 1 143 ? 5.522 -7.217 3.577 1.00 94.75 143 TRP A C 1
ATOM 1137 O O . TRP A 1 143 ? 6.138 -6.641 4.471 1.00 94.75 143 TRP A O 1
ATOM 1147 N N . HIS A 1 144 ? 4.547 -8.091 3.835 1.00 95.00 144 HIS A N 1
ATOM 1148 C CA . HIS A 1 144 ? 4.096 -8.411 5.193 1.00 95.00 144 HIS A CA 1
ATOM 1149 C C . HIS A 1 144 ? 5.222 -8.941 6.101 1.00 95.00 144 HIS A C 1
ATOM 1151 O O . HIS A 1 144 ? 5.304 -8.468 7.237 1.00 95.00 144 HIS A O 1
ATOM 1157 N N . PRO A 1 145 ? 6.150 -9.807 5.632 1.00 94.94 145 PRO A N 1
ATOM 1158 C CA . PRO A 1 145 ? 7.281 -10.246 6.452 1.00 94.94 145 PRO A CA 1
ATOM 1159 C C . PRO A 1 145 ? 8.245 -9.114 6.832 1.00 94.94 145 PRO A C 1
ATOM 1161 O O . PRO A 1 145 ? 8.865 -9.169 7.892 1.00 94.94 145 PRO A O 1
ATOM 1164 N N . ILE A 1 146 ? 8.375 -8.091 5.979 1.00 93.62 146 ILE A N 1
ATOM 1165 C CA . ILE A 1 146 ? 9.273 -6.945 6.190 1.00 93.62 146 ILE A CA 1
ATOM 1166 C C . ILE A 1 146 ? 8.595 -5.891 7.077 1.00 93.62 146 ILE A C 1
ATOM 1168 O O . ILE A 1 146 ? 9.224 -5.314 7.962 1.00 93.62 146 ILE A O 1
ATOM 1172 N N . PHE A 1 147 ? 7.295 -5.673 6.872 1.00 92.00 147 PHE A N 1
ATOM 1173 C CA . PHE A 1 147 ? 6.492 -4.667 7.564 1.00 92.00 147 PHE A CA 1
ATOM 1174 C C . PHE A 1 147 ? 5.228 -5.292 8.184 1.00 92.00 147 PHE A C 1
ATOM 1176 O O . PHE A 1 147 ? 4.116 -5.054 7.695 1.00 92.00 147 PHE A O 1
ATOM 1183 N N . PRO A 1 148 ? 5.349 -6.046 9.297 1.00 92.12 148 PRO A N 1
ATOM 1184 C CA . PRO A 1 148 ? 4.243 -6.773 9.929 1.00 92.12 148 PRO A CA 1
ATOM 1185 C C . PRO A 1 148 ? 3.336 -5.851 10.765 1.00 92.12 148 PRO A C 1
ATOM 1187 O O . PRO A 1 148 ? 3.042 -6.102 11.932 1.00 92.12 148 PRO A O 1
ATOM 1190 N N . CYS A 1 149 ? 2.891 -4.744 10.173 1.00 92.50 149 CYS A N 1
ATOM 1191 C CA . CYS A 1 149 ? 2.001 -3.770 10.802 1.00 92.50 149 CYS A CA 1
ATOM 1192 C C . CYS A 1 149 ? 0.542 -4.251 10.867 1.00 92.50 149 CYS A C 1
ATOM 1194 O O . CYS A 1 149 ? -0.230 -3.750 11.684 1.00 92.50 149 CYS A O 1
ATOM 1196 N N . LEU A 1 150 ? 0.167 -5.227 10.033 1.00 95.31 150 LEU A N 1
ATOM 1197 C CA . LEU A 1 150 ? -1.181 -5.779 9.94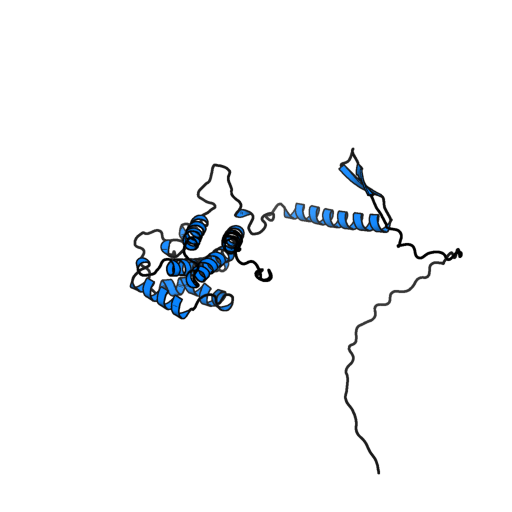2 1.00 95.31 150 LEU A CA 1
ATOM 1198 C C . LEU A 1 150 ? -1.262 -7.196 10.507 1.00 95.31 150 LEU A C 1
ATOM 1200 O O . LEU A 1 150 ? -0.383 -8.033 10.291 1.00 95.31 150 LEU A O 1
ATOM 1204 N N . HIS A 1 151 ? -2.386 -7.498 11.152 1.00 94.12 151 HIS A N 1
ATOM 1205 C CA . HIS A 1 151 ? -2.720 -8.857 11.557 1.00 94.12 151 HIS A CA 1
ATOM 1206 C C . HIS A 1 151 ? -3.319 -9.628 10.370 1.00 94.12 151 HIS A C 1
ATOM 1208 O O . HIS A 1 151 ? -4.491 -9.443 10.031 1.00 94.12 151 HIS A O 1
ATOM 1214 N N . ALA A 1 152 ? -2.518 -10.491 9.736 1.00 91.75 152 ALA A N 1
ATOM 1215 C CA . ALA A 1 152 ? -2.892 -11.188 8.502 1.00 91.75 152 ALA A CA 1
ATOM 1216 C C . ALA A 1 152 ? -4.230 -11.955 8.584 1.00 91.75 152 ALA A C 1
ATOM 1218 O O . ALA A 1 152 ? -5.048 -11.773 7.682 1.00 91.75 152 ALA A O 1
ATOM 1219 N N . PRO A 1 153 ? -4.547 -12.715 9.656 1.00 94.19 153 PRO A N 1
ATOM 1220 C CA . PRO A 1 153 ? -5.845 -13.388 9.759 1.00 94.19 153 PRO A CA 1
ATOM 1221 C C . PRO A 1 153 ? -7.045 -12.431 9.729 1.00 94.19 153 PRO A C 1
ATOM 1223 O O . PRO A 1 153 ? -8.086 -12.767 9.170 1.00 94.19 153 PRO A O 1
ATOM 1226 N N . THR A 1 154 ? -6.909 -11.227 10.298 1.00 94.19 154 THR A N 1
ATOM 1227 C CA . THR A 1 154 ? -7.980 -10.217 10.259 1.00 94.19 154 THR A CA 1
ATOM 1228 C C . THR A 1 154 ? -8.192 -9.719 8.836 1.00 94.19 154 THR A C 1
ATOM 1230 O O . THR A 1 154 ? -9.325 -9.675 8.371 1.00 94.19 154 THR A O 1
ATOM 1233 N N . VAL A 1 155 ? -7.106 -9.408 8.126 1.00 95.44 155 VAL A N 1
ATOM 1234 C CA . VAL A 1 155 ? -7.171 -8.930 6.738 1.00 95.44 155 VAL A CA 1
ATOM 1235 C C . VAL A 1 155 ? -7.744 -9.999 5.807 1.00 95.44 155 VAL A C 1
ATOM 1237 O O . VAL A 1 155 ? -8.577 -9.688 4.963 1.00 95.44 155 VAL A O 1
ATOM 1240 N N . LEU A 1 156 ? -7.362 -11.267 5.980 1.00 94.88 156 LEU A N 1
ATOM 1241 C CA . LEU A 1 156 ? -7.920 -12.375 5.196 1.00 94.88 156 LEU A CA 1
ATOM 1242 C C . LEU A 1 156 ? -9.429 -12.527 5.415 1.00 94.88 156 LEU A C 1
ATOM 1244 O O . LEU A 1 156 ? -10.166 -12.738 4.456 1.00 94.88 156 LEU A O 1
ATOM 1248 N N . LYS A 1 157 ? -9.910 -12.338 6.650 1.00 95.19 157 LYS A N 1
ATOM 1249 C CA . LYS A 1 157 ? -11.348 -12.317 6.945 1.00 95.19 157 LYS A CA 1
ATOM 1250 C C . LYS A 1 157 ? -12.057 -11.131 6.281 1.00 95.19 157 LYS A C 1
ATOM 1252 O O . LYS A 1 157 ? -13.183 -11.276 5.803 1.00 95.19 157 LYS A O 1
ATOM 1257 N N . THR A 1 158 ? -11.413 -9.964 6.223 1.00 95.31 158 THR A N 1
ATOM 1258 C CA . THR A 1 158 ? -11.913 -8.809 5.461 1.00 95.31 158 THR A CA 1
ATOM 1259 C C . THR A 1 158 ? -12.009 -9.149 3.973 1.00 95.31 158 THR A C 1
ATOM 1261 O O . THR A 1 158 ? -13.053 -8.920 3.372 1.00 95.31 158 THR A O 1
ATOM 1264 N N . ILE A 1 159 ? -10.975 -9.765 3.392 1.00 95.31 159 ILE A N 1
ATOM 1265 C CA . ILE A 1 159 ? -10.955 -10.206 1.988 1.00 95.31 159 ILE A CA 1
ATOM 1266 C C . ILE A 1 159 ? -12.085 -11.205 1.703 1.00 95.31 159 ILE A C 1
ATOM 1268 O O . ILE A 1 159 ? -12.810 -11.051 0.723 1.00 95.31 159 ILE A O 1
ATOM 1272 N N . GLU A 1 160 ? -12.289 -12.186 2.582 1.00 94.94 160 GLU A N 1
ATOM 1273 C CA . GLU A 1 160 ? -13.400 -13.139 2.486 1.00 94.94 160 GLU A CA 1
ATOM 1274 C C . GLU A 1 160 ? -14.760 -12.430 2.509 1.00 94.94 160 GLU A C 1
ATOM 1276 O O . GLU A 1 160 ? -15.621 -12.689 1.666 1.00 94.94 160 GLU A O 1
ATOM 1281 N N . THR A 1 161 ? -14.936 -11.487 3.436 1.00 94.44 161 THR A N 1
ATOM 1282 C CA . THR A 1 161 ? -16.181 -10.723 3.578 1.00 94.44 161 THR A CA 1
ATOM 1283 C C . THR A 1 161 ? -16.470 -9.904 2.320 1.00 94.44 161 THR A C 1
ATOM 1285 O O . THR A 1 161 ? -17.596 -9.930 1.825 1.00 94.44 161 THR A O 1
ATOM 1288 N N . VAL A 1 162 ? -15.454 -9.244 1.755 1.00 93.81 162 VAL A N 1
ATOM 1289 C CA . VAL A 1 162 ? -15.587 -8.470 0.514 1.00 93.81 162 VAL A CA 1
ATOM 1290 C C . VAL A 1 162 ? -15.893 -9.376 -0.680 1.00 93.81 162 VAL A C 1
ATOM 1292 O O . VAL A 1 162 ? -16.754 -9.034 -1.484 1.00 93.81 162 VAL A O 1
ATOM 1295 N N . GLY A 1 163 ? -15.251 -10.542 -0.785 1.00 91.44 163 GLY A N 1
ATOM 1296 C CA . GLY A 1 163 ? -15.523 -11.500 -1.861 1.00 91.44 163 GLY A CA 1
ATOM 1297 C C . GLY A 1 163 ? -16.949 -12.067 -1.835 1.00 91.44 163 GLY A C 1
ATOM 1298 O O . GLY A 1 163 ? -17.486 -12.419 -2.880 1.00 91.44 163 GLY A O 1
ATOM 1299 N N . GLN A 1 164 ? -17.583 -12.139 -0.658 1.00 91.38 164 GLN A N 1
ATOM 1300 C CA . GLN A 1 164 ? -18.953 -12.649 -0.500 1.00 91.38 164 GLN A CA 1
ATOM 1301 C C . GLN A 1 164 ? -20.029 -11.559 -0.570 1.00 91.38 164 GLN A C 1
ATOM 1303 O O . GLN A 1 164 ? -21.119 -11.802 -1.085 1.00 91.38 164 GLN A O 1
ATOM 1308 N N . LYS A 1 165 ? -19.762 -10.387 0.016 1.00 90.56 165 LYS A N 1
ATOM 1309 C CA . LYS A 1 165 ? -20.765 -9.343 0.290 1.00 90.56 165 LYS A CA 1
ATOM 1310 C C . LYS A 1 165 ? -20.434 -7.983 -0.326 1.00 90.56 165 LYS A C 1
ATOM 1312 O O . LYS A 1 165 ? -21.144 -7.029 -0.038 1.00 90.56 165 LYS A O 1
ATOM 1317 N N . GLY A 1 166 ? -19.362 -7.879 -1.107 1.00 89.69 166 GLY A N 1
ATOM 1318 C CA . GLY A 1 166 ? -18.932 -6.625 -1.721 1.00 89.69 166 GLY A CA 1
ATOM 1319 C C . GLY A 1 166 ? -18.205 -5.675 -0.765 1.00 89.69 166 GLY A C 1
ATOM 1320 O O . GLY A 1 166 ? -18.084 -5.906 0.441 1.00 89.69 166 GLY A O 1
ATOM 1321 N N . THR A 1 167 ? -17.684 -4.582 -1.321 1.00 90.12 167 THR A N 1
ATOM 1322 C CA . THR A 1 167 ? -16.883 -3.573 -0.598 1.00 90.12 167 THR A CA 1
ATOM 1323 C C . THR A 1 167 ? -17.694 -2.714 0.370 1.00 90.12 167 THR A C 1
ATOM 1325 O O . THR A 1 167 ? -17.139 -2.123 1.287 1.00 90.12 167 THR A O 1
ATOM 1328 N N . GLU A 1 168 ? -19.007 -2.653 0.186 1.00 90.19 168 GLU A N 1
ATOM 1329 C CA . GLU A 1 168 ? -19.971 -1.944 1.028 1.00 90.19 168 GLU A CA 1
ATOM 1330 C C . GLU A 1 168 ? -20.162 -2.595 2.404 1.00 90.19 168 GLU A C 1
ATOM 1332 O O . GLU A 1 168 ? -20.722 -1.983 3.311 1.00 90.19 168 GLU A O 1
ATOM 1337 N N . SER A 1 169 ? -19.697 -3.835 2.564 1.00 90.88 169 SER A N 1
ATOM 1338 C CA . SER A 1 169 ? -19.852 -4.613 3.791 1.00 90.88 169 SER A CA 1
ATOM 1339 C C . SER A 1 169 ? -18.778 -4.345 4.850 1.00 90.88 169 SER A C 1
ATOM 1341 O O . SER A 1 169 ? -18.935 -4.781 5.993 1.00 90.88 169 SER A O 1
ATOM 1343 N N . ILE A 1 170 ? -17.700 -3.645 4.487 1.00 94.19 170 ILE A N 1
ATOM 1344 C CA . ILE A 1 170 ? -16.545 -3.390 5.353 1.00 94.19 170 ILE A CA 1
ATOM 1345 C C . ILE A 1 170 ? -16.452 -1.919 5.748 1.00 94.19 170 ILE A C 1
ATOM 1347 O O . ILE A 1 170 ? -17.005 -1.035 5.092 1.00 94.19 170 ILE A O 1
ATOM 1351 N N . ASN A 1 171 ? -15.749 -1.643 6.846 1.00 93.56 171 ASN A N 1
ATOM 1352 C CA . ASN A 1 171 ? -15.580 -0.266 7.300 1.00 93.56 171 ASN A CA 1
ATOM 1353 C C . ASN A 1 171 ? -14.548 0.496 6.442 1.00 93.56 171 ASN A C 1
ATOM 1355 O O . ASN A 1 171 ? -13.783 -0.072 5.659 1.00 93.56 171 ASN A O 1
ATOM 1359 N N . ARG A 1 172 ? -14.508 1.821 6.611 1.00 93.75 172 ARG A N 1
ATOM 1360 C CA . ARG A 1 172 ? -13.612 2.703 5.854 1.00 93.75 172 ARG A CA 1
ATOM 1361 C C . ARG A 1 172 ? -12.124 2.377 6.048 1.00 93.75 172 ARG A C 1
ATOM 1363 O O . ARG A 1 172 ? -11.353 2.461 5.096 1.00 93.75 172 ARG A O 1
ATOM 1370 N N . LEU A 1 173 ? -11.728 2.011 7.266 1.00 94.50 173 LEU A N 1
ATOM 1371 C CA . LEU A 1 173 ? -10.343 1.694 7.626 1.00 94.50 173 LEU A CA 1
ATOM 1372 C C . LEU A 1 173 ? -9.873 0.403 6.951 1.00 94.50 173 LEU A C 1
ATOM 1374 O O . LEU A 1 173 ? -8.809 0.369 6.340 1.00 94.50 173 LEU A O 1
ATOM 1378 N N . GLU A 1 174 ? -10.704 -0.632 7.010 1.00 95.31 174 GLU A N 1
ATOM 1379 C CA . GLU A 1 174 ? -10.520 -1.917 6.340 1.00 95.31 174 GLU A CA 1
ATOM 1380 C C . GLU A 1 174 ? -10.432 -1.738 4.828 1.00 95.31 174 GLU A C 1
ATOM 1382 O O . GLU A 1 174 ? -9.552 -2.318 4.194 1.00 95.31 174 GLU A O 1
ATOM 1387 N N . LEU A 1 175 ? -11.288 -0.889 4.254 1.00 95.12 175 LEU A N 1
ATOM 1388 C CA . LEU A 1 175 ? -11.243 -0.587 2.829 1.00 95.12 175 LEU A CA 1
ATOM 1389 C C . LEU A 1 175 ? -9.955 0.153 2.454 1.00 95.12 175 LEU A C 1
ATOM 1391 O O . LEU A 1 175 ? -9.367 -0.150 1.418 1.00 95.12 175 LEU A O 1
ATOM 1395 N N . MET A 1 176 ? -9.479 1.083 3.288 1.00 95.25 176 MET A N 1
ATOM 1396 C CA . MET A 1 176 ? -8.211 1.774 3.039 1.00 95.25 176 MET A CA 1
ATOM 1397 C C . MET A 1 176 ? -7.011 0.823 3.134 1.00 95.25 176 MET A C 1
ATOM 1399 O O . MET A 1 176 ? -6.111 0.886 2.293 1.00 95.25 176 MET A O 1
ATOM 1403 N N . ILE A 1 177 ? -7.013 -0.093 4.105 1.00 96.62 177 ILE A N 1
ATOM 1404 C CA . ILE A 1 177 ? -6.005 -1.155 4.219 1.00 96.62 177 ILE A CA 1
ATOM 1405 C C . ILE A 1 177 ? -6.033 -2.037 2.969 1.00 96.62 177 ILE A C 1
ATOM 1407 O O . ILE A 1 177 ? -4.995 -2.240 2.342 1.00 96.62 177 ILE A O 1
ATOM 1411 N N . LEU A 1 178 ? -7.214 -2.511 2.562 1.00 96.56 178 LEU A N 1
ATOM 1412 C CA . LEU A 1 178 ? -7.366 -3.357 1.380 1.00 96.56 178 LEU A CA 1
ATOM 1413 C C . LEU A 1 178 ? -6.868 -2.641 0.116 1.00 96.56 178 LEU A C 1
ATOM 1415 O O . LEU A 1 178 ? -6.075 -3.208 -0.632 1.00 96.56 178 LEU A O 1
ATOM 1419 N N . ARG A 1 179 ? -7.249 -1.369 -0.075 1.00 95.94 179 ARG A N 1
ATOM 1420 C CA . ARG A 1 179 ? -6.762 -0.536 -1.185 1.00 95.94 179 ARG A CA 1
ATOM 1421 C C . ARG A 1 179 ? -5.251 -0.413 -1.204 1.00 95.94 179 ARG A C 1
ATOM 1423 O O . ARG A 1 179 ? -4.647 -0.502 -2.270 1.00 95.94 179 ARG A O 1
ATOM 1430 N N . SER A 1 180 ? -4.647 -0.229 -0.037 1.00 97.00 180 SER A N 1
ATOM 1431 C CA . SER A 1 180 ? -3.196 -0.133 0.106 1.00 97.00 180 SER A CA 1
ATOM 1432 C C . SER A 1 180 ? -2.515 -1.441 -0.295 1.00 97.00 180 SER A C 1
ATOM 1434 O O . SER A 1 180 ? -1.608 -1.421 -1.119 1.00 97.00 180 SER A O 1
ATOM 1436 N N . ILE A 1 181 ? -2.992 -2.580 0.215 1.00 97.31 181 ILE A N 1
ATOM 1437 C CA . ILE A 1 181 ? -2.442 -3.916 -0.071 1.00 97.31 181 ILE A CA 1
ATOM 1438 C C . ILE A 1 181 ? -2.498 -4.239 -1.567 1.00 97.31 181 ILE A C 1
ATOM 1440 O O . ILE A 1 181 ? -1.505 -4.687 -2.147 1.00 97.31 181 ILE A O 1
ATOM 1444 N N . VAL A 1 182 ? -3.653 -4.011 -2.194 1.00 95.94 182 VAL A N 1
ATOM 1445 C CA . VAL A 1 182 ? -3.840 -4.263 -3.628 1.00 95.94 182 VAL A CA 1
ATOM 1446 C C . VAL A 1 182 ? -2.988 -3.296 -4.453 1.00 95.94 182 VAL A C 1
ATOM 1448 O O . VAL A 1 182 ? -2.357 -3.720 -5.414 1.00 95.94 182 VAL A O 1
ATOM 1451 N N . SER A 1 183 ? -2.888 -2.022 -4.055 1.00 95.50 183 SER A N 1
ATOM 1452 C CA . SER A 1 183 ? -2.035 -1.041 -4.746 1.00 95.50 183 SER A CA 1
ATOM 1453 C C . SER A 1 183 ? -0.548 -1.3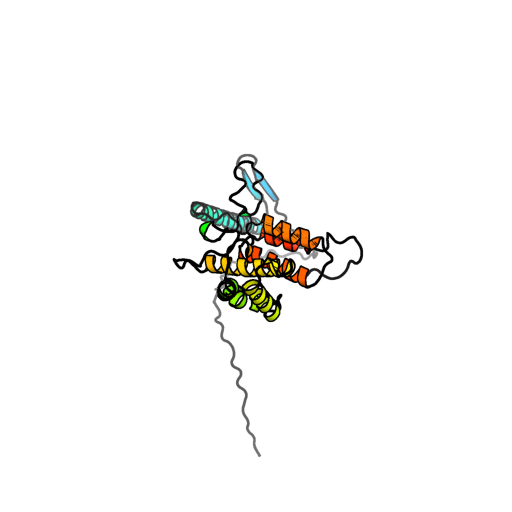96 -4.653 1.00 95.50 183 SER A C 1
ATOM 1455 O O . SER A 1 183 ? 0.171 -1.260 -5.637 1.00 95.50 183 SER A O 1
ATOM 1457 N N . ILE A 1 184 ? -0.077 -1.889 -3.503 1.00 95.25 184 ILE A N 1
ATOM 1458 C CA . ILE A 1 184 ? 1.300 -2.385 -3.357 1.00 95.25 184 ILE A CA 1
ATOM 1459 C C . ILE A 1 184 ? 1.530 -3.560 -4.307 1.00 95.25 184 ILE A C 1
ATOM 1461 O O . ILE A 1 184 ? 2.461 -3.529 -5.103 1.00 95.25 184 ILE A O 1
ATOM 1465 N N . SER A 1 185 ? 0.645 -4.557 -4.262 1.00 94.69 185 SER A N 1
ATOM 1466 C CA . SER A 1 185 ? 0.791 -5.780 -5.056 1.00 94.69 185 SER A CA 1
ATOM 1467 C C . SER A 1 185 ? 0.757 -5.500 -6.560 1.00 94.69 185 SER A C 1
ATOM 1469 O O . SER A 1 185 ? 1.612 -5.984 -7.293 1.00 94.69 185 SER A O 1
ATOM 1471 N N . LEU A 1 186 ? -0.170 -4.651 -7.013 1.00 92.00 186 LEU A N 1
ATOM 1472 C CA . LEU A 1 186 ? -0.261 -4.234 -8.413 1.00 92.00 186 LEU A CA 1
ATOM 1473 C C . LEU A 1 186 ? 0.981 -3.440 -8.853 1.00 92.00 186 LEU A C 1
ATOM 1475 O O . LEU A 1 186 ? 1.481 -3.619 -9.964 1.00 92.00 186 LEU A O 1
ATOM 1479 N N . GLY A 1 187 ? 1.509 -2.584 -7.972 1.00 90.06 187 GLY A N 1
ATOM 1480 C CA . GLY A 1 187 ? 2.754 -1.854 -8.200 1.00 90.06 187 GLY A CA 1
ATOM 1481 C C . GLY A 1 187 ? 3.967 -2.776 -8.352 1.00 90.06 187 GLY A C 1
ATOM 1482 O O . GLY A 1 187 ? 4.760 -2.582 -9.276 1.00 90.06 187 GLY A O 1
ATOM 1483 N N . ASP A 1 188 ? 4.085 -3.790 -7.493 1.00 89.38 188 ASP A N 1
ATOM 1484 C CA . ASP A 1 188 ? 5.145 -4.801 -7.566 1.00 89.38 188 ASP A CA 1
ATOM 1485 C C . ASP A 1 188 ? 5.063 -5.608 -8.857 1.00 89.38 188 ASP A C 1
ATOM 1487 O O . ASP A 1 188 ? 6.075 -5.820 -9.525 1.00 89.38 188 ASP A O 1
ATOM 1491 N N . ASP A 1 189 ? 3.862 -6.065 -9.216 1.00 86.50 189 ASP A N 1
ATOM 1492 C CA . ASP A 1 189 ? 3.649 -6.866 -10.415 1.00 86.50 189 ASP A CA 1
ATOM 1493 C C . ASP A 1 189 ? 4.072 -6.074 -11.654 1.00 86.50 189 ASP A C 1
ATOM 1495 O O . ASP A 1 189 ? 4.833 -6.584 -12.476 1.00 86.50 189 ASP A O 1
ATOM 1499 N N . ARG A 1 190 ? 3.726 -4.783 -11.728 1.00 83.06 190 ARG A N 1
ATOM 1500 C CA . ARG A 1 190 ? 4.204 -3.876 -12.782 1.00 83.06 190 ARG A CA 1
ATOM 1501 C C . ARG A 1 190 ? 5.732 -3.774 -12.835 1.00 83.06 190 ARG A C 1
ATOM 1503 O O . ARG A 1 190 ? 6.303 -3.735 -13.922 1.00 83.06 190 ARG A O 1
ATOM 1510 N N . GLN A 1 191 ? 6.408 -3.733 -11.687 1.00 82.56 191 GLN A N 1
ATOM 1511 C CA . GLN A 1 191 ? 7.874 -3.661 -11.618 1.00 82.56 191 GLN A CA 1
ATOM 1512 C C . GLN A 1 191 ? 8.551 -4.999 -11.963 1.00 82.56 191 GLN A C 1
ATOM 1514 O O . GLN A 1 191 ? 9.651 -5.014 -12.518 1.00 82.56 191 GLN A O 1
ATOM 1519 N N . ARG A 1 192 ? 7.903 -6.131 -11.663 1.00 76.75 192 ARG A N 1
ATOM 1520 C CA . ARG A 1 192 ? 8.402 -7.488 -11.950 1.00 76.75 192 ARG A CA 1
ATOM 1521 C C . ARG A 1 192 ? 8.130 -7.916 -13.392 1.00 76.75 192 ARG A C 1
ATOM 1523 O O . ARG A 1 192 ? 8.903 -8.682 -13.970 1.00 76.75 192 ARG A O 1
ATOM 1530 N N . MET A 1 193 ? 7.044 -7.438 -13.989 1.00 68.00 193 MET A N 1
ATOM 1531 C CA . MET A 1 193 ? 6.597 -7.820 -15.324 1.00 68.00 193 MET A CA 1
ATOM 1532 C C . MET A 1 193 ? 7.292 -6.986 -16.404 1.00 68.00 193 MET A C 1
ATOM 1534 O O . MET A 1 193 ? 6.742 -6.035 -16.943 1.00 68.00 193 MET A O 1
ATOM 1538 N N . SER A 1 194 ? 8.500 -7.396 -16.797 1.00 53.22 194 SER A N 1
ATOM 1539 C CA . SER A 1 194 ? 9.169 -6.850 -17.993 1.00 53.22 194 SER A CA 1
ATOM 1540 C C . SER A 1 194 ? 8.623 -7.405 -19.323 1.00 53.22 194 SER A C 1
ATOM 1542 O O . SER A 1 194 ? 9.053 -6.961 -20.384 1.00 53.22 194 SER A O 1
ATOM 1544 N N . CYS A 1 195 ? 7.701 -8.380 -19.316 1.00 41.81 195 CYS A N 1
ATOM 1545 C CA . CYS A 1 195 ? 7.137 -8.945 -20.547 1.00 41.81 195 CYS A CA 1
ATOM 1546 C C . CYS A 1 195 ? 5.819 -9.716 -20.314 1.00 41.81 195 CYS A C 1
ATOM 1548 O O . CYS A 1 195 ? 5.806 -10.792 -19.721 1.00 41.81 195 CYS A O 1
ATOM 1550 N N . GLY A 1 196 ? 4.711 -9.189 -20.843 1.00 50.69 196 GLY A N 1
ATOM 1551 C CA . GLY A 1 196 ? 3.682 -9.986 -21.528 1.00 50.69 196 GLY A CA 1
ATOM 1552 C C . GLY A 1 196 ? 2.593 -10.719 -20.733 1.00 50.69 196 GLY A C 1
ATOM 1553 O O . GLY A 1 196 ? 1.603 -11.100 -21.356 1.00 50.69 196 GLY A O 1
ATOM 1554 N N . SER A 1 197 ? 2.692 -10.913 -19.416 1.00 52.16 197 SER A N 1
ATOM 1555 C CA . SER A 1 197 ? 1.573 -11.507 -18.664 1.00 52.16 197 SER A CA 1
ATOM 1556 C C . SER A 1 197 ? 0.590 -10.407 -18.240 1.00 52.16 197 SER A C 1
ATOM 1558 O O . SER A 1 197 ? 0.920 -9.515 -17.467 1.00 52.16 197 SER A O 1
ATOM 1560 N N . LYS A 1 198 ? -0.605 -10.412 -18.839 1.00 58.53 198 LYS A N 1
ATOM 1561 C CA . LYS A 1 198 ? -1.681 -9.466 -18.522 1.00 58.53 198 LYS A CA 1
ATOM 1562 C C . LYS A 1 198 ? -2.434 -10.002 -17.311 1.00 58.53 198 LYS A C 1
ATOM 1564 O O . LYS A 1 198 ? -3.174 -10.975 -17.443 1.00 58.53 198 LYS A O 1
ATOM 1569 N N . LEU A 1 199 ? -2.239 -9.394 -16.144 1.00 63.66 199 LEU A N 1
ATOM 1570 C CA . LEU A 1 199 ? -3.164 -9.597 -15.032 1.00 63.66 199 LEU A CA 1
ATOM 1571 C C . LEU A 1 199 ? -4.554 -9.106 -15.446 1.00 63.66 199 LEU A C 1
ATOM 1573 O O . LEU A 1 199 ? -4.682 -8.160 -16.227 1.00 63.66 199 LEU A O 1
ATOM 1577 N N . ASN A 1 200 ? -5.594 -9.771 -14.942 1.00 78.38 200 ASN A N 1
ATOM 1578 C CA . ASN A 1 200 ? -6.961 -9.301 -15.133 1.00 78.38 200 ASN A CA 1
ATOM 1579 C C . ASN A 1 200 ? -7.089 -7.884 -14.551 1.00 78.38 200 ASN A C 1
ATOM 1581 O O . ASN A 1 200 ? -6.556 -7.641 -13.464 1.00 78.38 200 ASN A O 1
ATOM 1585 N N . PRO A 1 201 ? -7.783 -6.966 -15.246 1.00 86.38 201 PRO A N 1
ATOM 1586 C CA . PRO A 1 201 ? -7.883 -5.580 -14.816 1.00 86.38 201 PRO A CA 1
ATOM 1587 C C . PRO A 1 201 ? -8.530 -5.498 -13.433 1.00 86.38 201 PRO A C 1
ATOM 1589 O O . PRO A 1 201 ? -9.605 -6.060 -13.198 1.00 86.38 201 PRO A O 1
ATOM 1592 N N . VAL A 1 202 ? -7.869 -4.791 -12.519 1.00 90.31 202 VAL A N 1
ATOM 1593 C CA . VAL A 1 202 ? -8.282 -4.709 -11.116 1.00 90.31 202 VAL A CA 1
ATOM 1594 C C . VAL A 1 202 ? -9.431 -3.703 -10.983 1.00 90.31 202 VAL A C 1
ATOM 1596 O O . VAL A 1 202 ? -9.348 -2.596 -11.520 1.00 90.31 202 VAL A O 1
ATOM 1599 N N . PRO A 1 203 ? -10.519 -4.020 -10.263 1.00 92.12 203 PRO A N 1
ATOM 1600 C CA . PRO A 1 203 ? -11.589 -3.074 -9.981 1.00 92.12 203 PRO A CA 1
ATOM 1601 C C . PRO A 1 203 ? -11.057 -1.791 -9.335 1.00 92.12 203 PRO A C 1
ATOM 1603 O O . PRO A 1 203 ? -10.432 -1.821 -8.276 1.00 92.12 203 PRO A O 1
ATOM 1606 N N . SER A 1 204 ? -11.379 -0.637 -9.921 1.00 91.31 204 SER A N 1
ATOM 1607 C CA . SER A 1 204 ? -10.890 0.675 -9.459 1.00 91.31 204 SER A CA 1
ATOM 1608 C C . SER A 1 204 ? -11.319 1.054 -8.032 1.00 91.31 204 SER A C 1
ATOM 1610 O O . SER A 1 204 ? -10.823 2.037 -7.485 1.00 91.31 204 SER A O 1
ATOM 1612 N N . VAL A 1 205 ? -12.272 0.324 -7.438 1.00 92.00 205 VAL A N 1
ATOM 1613 C CA . VAL A 1 205 ? -12.706 0.482 -6.039 1.00 92.00 205 VAL A CA 1
ATOM 1614 C C . VAL A 1 205 ? -11.697 -0.105 -5.046 1.00 92.00 205 VAL A C 1
ATOM 1616 O O . VAL A 1 205 ? -11.626 0.360 -3.906 1.00 92.00 205 VAL A O 1
ATOM 1619 N N . LEU A 1 206 ? -10.902 -1.084 -5.488 1.00 93.31 206 LEU A N 1
ATOM 1620 C CA . LEU A 1 206 ? -9.913 -1.809 -4.690 1.00 93.31 206 LEU A CA 1
ATOM 1621 C C . LEU A 1 206 ? -8.519 -1.183 -4.747 1.00 93.31 206 LEU A C 1
ATOM 1623 O O . LEU A 1 206 ? -7.598 -1.733 -4.165 1.00 93.31 206 LEU A O 1
ATOM 1627 N N . VAL A 1 207 ? -8.340 -0.046 -5.418 1.00 94.00 207 VAL A N 1
ATOM 1628 C CA . VAL A 1 207 ? -7.047 0.644 -5.509 1.00 94.00 207 VAL A CA 1
ATOM 1629 C C . VAL A 1 207 ? -7.199 2.144 -5.316 1.00 94.00 207 VAL A C 1
ATOM 1631 O O . VAL A 1 207 ? -8.280 2.721 -5.466 1.00 94.00 207 VAL A O 1
ATOM 1634 N N . PHE A 1 208 ? -6.087 2.806 -5.026 1.00 93.38 208 PHE A N 1
ATOM 1635 C CA . PHE A 1 208 ? -6.027 4.256 -5.079 1.00 93.38 208 PHE A CA 1
ATOM 1636 C C . PHE A 1 208 ? -5.846 4.732 -6.516 1.00 93.38 208 PHE A C 1
ATOM 1638 O O . PHE A 1 208 ? -4.841 4.438 -7.144 1.00 93.38 208 PHE A O 1
ATOM 1645 N N . ARG A 1 209 ? -6.814 5.482 -7.044 1.00 90.69 209 ARG A N 1
ATOM 1646 C CA . ARG A 1 209 ? -6.780 5.989 -8.426 1.00 90.69 209 ARG A CA 1
ATOM 1647 C C . ARG A 1 209 ? -5.712 7.058 -8.672 1.00 90.69 209 ARG A C 1
ATOM 1649 O O . ARG A 1 209 ? -5.089 7.064 -9.726 1.00 90.69 209 ARG A O 1
ATOM 1656 N N . SER A 1 210 ? -5.521 7.961 -7.714 1.00 90.19 210 SER A N 1
ATOM 1657 C CA . SER A 1 210 ? -4.601 9.092 -7.838 1.00 90.19 210 SER A CA 1
ATOM 1658 C C . SER A 1 210 ? -3.936 9.405 -6.501 1.00 90.19 210 SER A C 1
ATOM 1660 O O . SER A 1 210 ? -4.434 8.983 -5.452 1.00 90.19 210 SER A O 1
ATOM 1662 N N . ILE A 1 211 ? -2.837 10.162 -6.516 1.00 87.75 211 ILE A N 1
ATOM 1663 C CA . ILE A 1 211 ? -2.177 10.601 -5.276 1.00 87.75 211 ILE A CA 1
ATOM 1664 C C . ILE A 1 211 ? -3.131 11.483 -4.462 1.00 87.75 211 ILE A C 1
ATOM 1666 O O . ILE A 1 211 ? -3.243 11.300 -3.249 1.00 87.75 211 ILE A O 1
ATOM 1670 N N . GLN A 1 212 ? -3.874 12.389 -5.109 1.00 87.88 212 GLN A N 1
ATOM 1671 C CA . GLN A 1 212 ? -4.877 13.216 -4.435 1.00 87.88 212 GLN A CA 1
ATOM 1672 C C . GLN A 1 212 ? -5.938 12.377 -3.708 1.00 87.88 212 GLN A C 1
ATOM 1674 O O . GLN A 1 212 ? -6.305 12.717 -2.583 1.00 87.88 212 GLN A O 1
ATOM 1679 N N . HIS A 1 213 ? -6.394 11.271 -4.306 1.00 90.06 213 HIS A N 1
ATOM 1680 C CA . HIS A 1 213 ? -7.348 10.364 -3.662 1.00 90.06 213 HIS A CA 1
ATOM 1681 C C . HIS A 1 213 ? -6.782 9.781 -2.358 1.00 90.06 213 HIS A C 1
ATOM 1683 O O . HIS A 1 213 ? -7.475 9.805 -1.343 1.00 90.06 213 HIS A O 1
ATOM 1689 N N . VAL A 1 214 ? -5.512 9.348 -2.349 1.00 91.38 214 VAL A N 1
ATOM 1690 C CA . VAL A 1 214 ? -4.848 8.860 -1.122 1.00 91.38 214 VAL A CA 1
ATOM 1691 C C . VAL A 1 214 ? -4.757 9.958 -0.074 1.00 91.38 214 VAL A C 1
ATOM 1693 O O . VAL A 1 214 ? -5.117 9.749 1.081 1.00 91.38 214 VAL A O 1
ATOM 1696 N N . MET A 1 215 ? -4.291 11.143 -0.475 1.00 88.69 215 MET A N 1
ATOM 1697 C CA . MET A 1 215 ? -4.099 12.266 0.441 1.00 88.69 215 MET A CA 1
ATOM 1698 C C . MET A 1 215 ? -5.415 12.693 1.095 1.00 88.69 215 MET A C 1
ATOM 1700 O O . MET A 1 215 ? -5.440 12.957 2.295 1.00 88.69 215 MET A O 1
ATOM 1704 N N . GLN A 1 216 ? -6.507 12.730 0.329 1.00 90.31 216 GLN A N 1
ATOM 1705 C CA . GLN A 1 216 ? -7.828 13.088 0.838 1.00 90.31 216 GLN A CA 1
ATOM 1706 C C . GLN A 1 216 ? -8.382 12.025 1.798 1.00 90.31 216 GLN A C 1
ATOM 1708 O O . GLN A 1 216 ? -8.927 12.378 2.849 1.00 90.31 216 GLN A O 1
ATOM 1713 N N . ASP A 1 217 ? -8.216 10.739 1.475 1.00 89.62 217 ASP A N 1
ATOM 1714 C CA . ASP A 1 217 ? -8.638 9.642 2.351 1.00 89.62 217 ASP A CA 1
ATOM 1715 C C . ASP A 1 217 ? -7.865 9.654 3.675 1.00 89.62 217 ASP A C 1
ATOM 1717 O O . ASP A 1 217 ? -8.474 9.611 4.742 1.00 89.62 217 ASP A O 1
ATOM 1721 N N . VAL A 1 218 ? -6.540 9.814 3.622 1.00 90.12 218 VAL A N 1
ATOM 1722 C CA . VAL A 1 218 ? -5.694 9.910 4.819 1.00 90.12 218 VAL A CA 1
ATOM 1723 C C . VAL A 1 218 ? -6.030 11.150 5.649 1.00 90.12 218 VAL A C 1
ATOM 1725 O O . VAL A 1 218 ? -6.165 11.043 6.864 1.00 90.12 218 VAL A O 1
ATOM 1728 N N . GLN A 1 219 ? -6.188 12.324 5.028 1.00 88.88 219 GLN A N 1
ATOM 1729 C CA . GLN A 1 219 ? -6.488 13.563 5.753 1.00 88.88 219 GLN A CA 1
ATOM 1730 C C . GLN A 1 219 ? -7.796 13.452 6.535 1.00 88.88 219 GLN A C 1
ATOM 1732 O O . GLN A 1 219 ? -7.832 13.740 7.726 1.00 88.88 219 GLN A O 1
ATOM 1737 N N . SER A 1 220 ? -8.857 13.003 5.873 1.00 88.00 220 SER A N 1
ATOM 1738 C CA . SER A 1 220 ? -10.171 12.878 6.509 1.00 88.00 220 SER A CA 1
ATOM 1739 C C . SER A 1 220 ? -10.236 11.754 7.545 1.00 88.00 220 SER A C 1
ATOM 1741 O O . SER A 1 220 ? -11.123 11.766 8.386 1.00 88.00 220 SER A O 1
ATOM 1743 N N . LEU A 1 221 ? -9.308 10.795 7.517 1.00 87.62 221 LEU A N 1
ATOM 1744 C CA . LEU A 1 221 ? -9.122 9.845 8.612 1.00 87.62 221 LEU A CA 1
ATOM 1745 C C . LEU A 1 221 ? -8.414 10.478 9.807 1.00 87.62 221 LEU A C 1
ATOM 1747 O O . LEU A 1 221 ? -8.808 10.240 10.938 1.00 87.62 221 LEU A O 1
ATOM 1751 N N . LEU A 1 222 ? -7.400 11.313 9.576 1.00 85.06 222 LEU A N 1
ATOM 1752 C CA . LEU A 1 222 ? -6.661 11.999 10.643 1.00 85.06 222 LEU A CA 1
ATOM 1753 C C . LEU A 1 222 ? -7.482 13.075 11.376 1.00 85.06 222 LEU A C 1
ATOM 1755 O O . LEU A 1 222 ? -7.059 13.551 12.427 1.00 85.06 222 LEU A O 1
ATOM 1759 N N . GLU A 1 223 ? -8.641 13.455 10.837 1.00 87.62 223 GLU A N 1
ATOM 1760 C CA . GLU A 1 223 ? -9.626 14.298 11.523 1.00 87.62 223 GLU A CA 1
ATOM 1761 C C . GLU A 1 223 ? -10.376 13.540 12.638 1.00 87.62 223 GLU A C 1
ATOM 1763 O O . GLU A 1 223 ? -10.939 14.164 13.540 1.00 87.62 223 GLU A O 1
ATOM 1768 N N . GLU A 1 224 ? -10.365 12.202 12.614 1.00 86.38 224 GLU A N 1
ATOM 1769 C CA . GLU A 1 224 ? -10.973 11.348 13.636 1.00 86.38 224 GLU A CA 1
ATOM 1770 C C . GLU A 1 224 ? -10.026 11.110 14.834 1.00 86.38 224 GLU A C 1
ATOM 1772 O O . GLU A 1 224 ? -8.803 11.245 14.721 1.00 86.38 224 GLU A O 1
ATOM 1777 N N . PRO A 1 225 ? -10.556 10.723 16.014 1.00 86.94 225 PRO A N 1
ATOM 1778 C CA . PRO A 1 225 ? -9.730 10.366 17.163 1.00 86.94 225 PRO A CA 1
ATOM 1779 C C . PRO A 1 225 ? -8.724 9.262 16.824 1.00 86.94 225 PRO A C 1
ATOM 1781 O O . PRO A 1 225 ? -9.075 8.214 16.276 1.00 86.94 225 PRO A O 1
ATOM 1784 N N . THR A 1 226 ? -7.466 9.476 17.203 1.00 86.88 226 THR A N 1
ATOM 1785 C CA . THR A 1 226 ? -6.384 8.547 16.882 1.00 86.88 226 THR A CA 1
ATOM 1786 C C . THR A 1 226 ? -6.623 7.177 17.517 1.00 86.88 226 THR A C 1
ATOM 1788 O O . THR A 1 226 ? -6.812 7.032 18.725 1.00 86.88 226 THR A O 1
ATOM 1791 N N . SER A 1 227 ? -6.603 6.141 16.681 1.00 92.00 227 SER A N 1
ATOM 1792 C CA . SER A 1 227 ? -6.767 4.745 17.085 1.00 92.00 227 SER A CA 1
ATOM 1793 C C . SER A 1 227 ? -5.728 3.865 16.394 1.00 92.00 227 SER A C 1
ATOM 1795 O O . SER A 1 227 ? -5.145 4.249 15.378 1.00 92.00 227 SER A O 1
ATOM 1797 N N . LEU A 1 228 ? -5.482 2.670 16.938 1.00 91.88 228 LEU A N 1
ATOM 1798 C CA . LEU A 1 228 ? -4.529 1.731 16.342 1.00 91.88 228 LEU A CA 1
ATOM 1799 C C . LEU A 1 228 ? -4.907 1.335 14.897 1.00 91.88 228 LEU A C 1
ATOM 1801 O O . LEU A 1 228 ? -4.026 1.415 14.043 1.00 91.88 228 LEU A O 1
ATOM 1805 N N . PRO A 1 229 ? -6.169 0.985 14.570 1.00 91.44 229 PRO A N 1
ATOM 1806 C CA . PRO A 1 229 ? -6.543 0.637 13.197 1.00 91.44 229 PRO A CA 1
ATOM 1807 C C . PRO A 1 229 ? -6.406 1.810 12.221 1.00 91.44 229 PRO A C 1
ATOM 1809 O O . PRO A 1 229 ? -6.040 1.608 11.067 1.00 91.44 229 PRO A O 1
ATOM 1812 N N . LEU A 1 230 ? -6.635 3.040 12.690 1.00 94.06 230 LEU A N 1
ATOM 1813 C CA . LEU A 1 230 ? -6.400 4.258 11.914 1.00 94.06 230 LEU A CA 1
ATOM 1814 C C . LEU A 1 230 ? -4.917 4.438 11.600 1.00 94.06 230 LEU A C 1
ATOM 1816 O O . LEU A 1 230 ? -4.563 4.654 10.443 1.00 94.06 230 LEU A O 1
ATOM 1820 N N . LEU A 1 231 ? -4.048 4.284 12.602 1.00 92.88 231 LEU A N 1
ATOM 1821 C CA . LEU A 1 231 ? -2.600 4.356 12.411 1.00 92.88 231 LEU A CA 1
ATOM 1822 C C . LEU A 1 231 ? -2.101 3.257 11.464 1.00 92.88 231 LEU A C 1
ATOM 1824 O O . LEU A 1 231 ? -1.302 3.533 10.574 1.00 92.88 231 LEU A O 1
ATOM 1828 N N . GLN A 1 232 ? -2.597 2.026 11.620 1.00 94.56 232 GLN A N 1
ATOM 1829 C CA . GLN A 1 232 ? -2.287 0.913 10.721 1.00 94.56 232 GLN A CA 1
ATOM 1830 C C . GLN A 1 232 ? -2.703 1.233 9.287 1.00 94.56 232 GLN A C 1
ATOM 1832 O O . GLN A 1 232 ? -1.896 1.087 8.373 1.00 94.56 232 GLN A O 1
ATOM 1837 N N . ALA A 1 233 ? -3.927 1.726 9.093 1.00 94.94 233 ALA A N 1
ATOM 1838 C CA . ALA A 1 233 ? -4.417 2.086 7.776 1.00 94.94 233 ALA A CA 1
ATOM 1839 C C . ALA A 1 233 ? -3.563 3.207 7.157 1.00 94.94 233 ALA A C 1
ATOM 1841 O O . ALA A 1 233 ? -3.079 3.060 6.033 1.00 94.94 233 ALA A O 1
ATOM 1842 N N . ALA A 1 234 ? -3.309 4.294 7.889 1.00 93.62 234 ALA A N 1
ATOM 1843 C CA . ALA A 1 234 ? -2.524 5.424 7.396 1.00 93.62 234 ALA A CA 1
ATOM 1844 C C . ALA A 1 234 ? -1.071 5.031 7.072 1.00 93.62 234 ALA A C 1
ATOM 1846 O O . ALA A 1 234 ? -0.547 5.412 6.025 1.00 93.62 234 ALA A O 1
ATOM 1847 N N . PHE A 1 235 ? -0.446 4.203 7.915 1.00 93.88 235 PHE A N 1
ATOM 1848 C CA . PHE A 1 235 ? 0.878 3.643 7.652 1.00 93.88 235 PHE A CA 1
ATOM 1849 C C . PHE A 1 235 ? 0.886 2.767 6.394 1.00 93.88 235 PHE A C 1
ATOM 1851 O O . PHE A 1 235 ? 1.777 2.900 5.559 1.00 93.88 235 PHE A O 1
ATOM 1858 N N . THR A 1 236 ? -0.116 1.904 6.202 1.00 95.38 236 THR A N 1
ATOM 1859 C CA . THR A 1 236 ? -0.192 1.070 4.991 1.00 95.38 236 THR A CA 1
ATOM 1860 C C . THR A 1 236 ? -0.421 1.888 3.724 1.00 95.38 236 THR A C 1
ATOM 1862 O O . THR A 1 236 ? 0.157 1.565 2.689 1.00 95.38 236 THR A O 1
ATOM 1865 N N . ALA A 1 237 ? -1.177 2.986 3.804 1.00 94.75 237 ALA A N 1
ATOM 1866 C CA . ALA A 1 237 ? -1.344 3.918 2.692 1.00 94.75 237 ALA A CA 1
ATOM 1867 C C . ALA A 1 237 ? -0.023 4.633 2.358 1.00 94.75 237 ALA A C 1
ATOM 1869 O O . ALA A 1 237 ? 0.332 4.773 1.188 1.00 94.75 237 ALA A O 1
ATOM 1870 N N . GLN A 1 238 ? 0.750 5.024 3.377 1.00 93.56 238 GLN A N 1
ATOM 1871 C CA . GLN A 1 238 ? 2.100 5.555 3.187 1.00 93.56 238 GLN A CA 1
ATOM 1872 C C . GLN A 1 238 ? 3.028 4.524 2.536 1.00 93.56 238 GLN A C 1
ATOM 1874 O O . GLN A 1 238 ? 3.767 4.867 1.613 1.00 93.56 238 GLN A O 1
ATOM 1879 N N . LEU A 1 239 ? 2.975 3.269 2.990 1.00 93.94 239 LEU A N 1
ATOM 1880 C CA . LEU A 1 239 ? 3.754 2.172 2.420 1.00 93.94 239 LEU A CA 1
ATOM 1881 C C . LEU A 1 239 ? 3.390 1.936 0.949 1.00 93.94 239 LEU A C 1
ATOM 1883 O O . LEU A 1 239 ? 4.285 1.739 0.135 1.00 93.94 239 LEU A O 1
ATOM 1887 N N . ALA A 1 240 ? 2.108 2.040 0.590 1.00 93.75 240 ALA A N 1
ATOM 1888 C CA . ALA A 1 240 ? 1.658 1.960 -0.797 1.00 93.75 240 ALA A CA 1
ATOM 1889 C C . ALA A 1 240 ? 2.204 3.103 -1.661 1.00 93.75 240 ALA A C 1
ATOM 1891 O O . ALA A 1 240 ? 2.671 2.876 -2.771 1.00 93.75 240 ALA A O 1
ATOM 1892 N N . LEU A 1 241 ? 2.213 4.340 -1.162 1.00 89.62 241 LEU A N 1
ATOM 1893 C CA . LEU A 1 241 ? 2.843 5.445 -1.892 1.00 89.62 241 LEU A CA 1
ATOM 1894 C C . LEU A 1 241 ? 4.355 5.229 -2.053 1.00 89.62 241 LEU A C 1
ATOM 1896 O O . LEU A 1 241 ? 4.905 5.508 -3.119 1.00 89.62 241 LEU A O 1
ATOM 1900 N N . ALA A 1 242 ? 5.021 4.701 -1.024 1.00 90.31 242 ALA A N 1
ATOM 1901 C CA . ALA A 1 242 ? 6.444 4.387 -1.076 1.00 90.31 242 ALA A CA 1
ATOM 1902 C C . ALA A 1 242 ? 6.758 3.262 -2.080 1.00 90.31 242 ALA A C 1
ATOM 1904 O O . ALA A 1 242 ? 7.693 3.409 -2.867 1.00 90.31 242 ALA A O 1
ATOM 1905 N N . SER A 1 243 ? 5.960 2.187 -2.118 1.00 90.06 243 SER A N 1
ATOM 1906 C CA . SER A 1 243 ? 6.139 1.085 -3.077 1.00 90.06 243 SER A CA 1
ATOM 1907 C C . SER A 1 243 ? 5.926 1.540 -4.525 1.00 90.06 243 SER A C 1
ATOM 1909 O O . SER A 1 243 ? 6.613 1.085 -5.439 1.00 90.06 243 SER A O 1
ATOM 1911 N N . LEU A 1 244 ? 5.036 2.515 -4.733 1.00 87.19 244 LEU A N 1
ATOM 1912 C CA . LEU A 1 244 ? 4.801 3.160 -6.026 1.00 87.19 244 LEU A CA 1
ATOM 1913 C C . LEU A 1 244 ? 5.838 4.245 -6.375 1.00 87.19 244 LEU A C 1
ATOM 1915 O O . LEU A 1 244 ? 5.667 4.932 -7.380 1.00 87.19 244 LEU A O 1
ATOM 1919 N N . LEU A 1 245 ? 6.905 4.397 -5.579 1.00 83.19 245 LEU A N 1
ATOM 1920 C CA . LEU A 1 245 ? 7.973 5.396 -5.740 1.00 83.19 245 LEU A CA 1
ATOM 1921 C C . LEU A 1 245 ? 7.491 6.858 -5.666 1.00 83.19 245 LEU A C 1
ATOM 1923 O O . LEU A 1 245 ? 8.197 7.774 -6.086 1.00 83.19 245 LEU A O 1
ATOM 1927 N N . ARG A 1 246 ? 6.319 7.100 -5.064 1.00 76.88 246 ARG A N 1
ATOM 1928 C CA . ARG A 1 246 ? 5.742 8.434 -4.818 1.00 76.88 246 ARG A CA 1
ATOM 1929 C C . ARG A 1 246 ? 6.238 9.006 -3.490 1.00 76.88 246 ARG A C 1
ATOM 1931 O O . ARG A 1 246 ? 5.471 9.247 -2.554 1.00 76.88 246 ARG A O 1
ATOM 1938 N N . LEU A 1 247 ? 7.557 9.158 -3.374 1.00 78.06 247 LEU A N 1
ATOM 1939 C CA . LEU A 1 247 ? 8.245 9.419 -2.104 1.00 78.06 247 LEU A CA 1
ATOM 1940 C C . LEU A 1 247 ? 7.893 10.775 -1.477 1.00 78.06 247 LEU A C 1
ATOM 1942 O O . LEU A 1 247 ? 7.819 10.873 -0.251 1.00 78.06 247 LEU A O 1
ATOM 1946 N N . ASN A 1 248 ? 7.611 11.812 -2.273 1.00 74.06 248 ASN A N 1
ATOM 1947 C CA . ASN A 1 248 ? 7.166 13.094 -1.713 1.00 74.06 248 ASN A CA 1
ATOM 1948 C C . ASN A 1 248 ? 5.750 12.983 -1.143 1.00 74.06 248 ASN A C 1
ATOM 1950 O O . ASN A 1 248 ? 5.476 13.526 -0.073 1.00 74.06 248 ASN A O 1
ATOM 1954 N N . ALA A 1 249 ? 4.851 12.268 -1.826 1.00 72.94 249 ALA A N 1
ATOM 1955 C CA . ALA A 1 249 ? 3.506 12.021 -1.316 1.00 72.94 249 ALA A CA 1
ATOM 1956 C C . ALA A 1 249 ? 3.548 11.185 -0.027 1.00 72.94 249 ALA A C 1
ATOM 1958 O O . ALA A 1 249 ? 2.942 11.567 0.976 1.00 72.94 249 ALA A O 1
ATOM 1959 N N . ALA A 1 250 ? 4.346 10.113 -0.015 1.00 75.38 250 ALA A N 1
ATOM 1960 C CA . ALA A 1 250 ? 4.577 9.291 1.169 1.00 75.38 250 ALA A CA 1
ATOM 1961 C C . ALA A 1 250 ? 5.145 10.120 2.337 1.00 75.38 250 ALA A C 1
ATOM 1963 O O . ALA A 1 250 ? 4.667 10.021 3.467 1.00 75.38 250 ALA A O 1
ATOM 1964 N N . SER A 1 251 ? 6.116 10.999 2.063 1.00 79.44 251 SER A N 1
ATOM 1965 C CA . SER A 1 251 ? 6.701 11.891 3.068 1.00 79.44 251 SER A CA 1
ATOM 1966 C C . SER A 1 251 ? 5.679 12.873 3.650 1.00 79.44 251 SER A C 1
ATOM 1968 O O . SER A 1 251 ? 5.707 13.125 4.852 1.00 79.44 251 SER A O 1
ATOM 1970 N N . ARG A 1 252 ? 4.727 13.385 2.854 1.00 79.19 252 ARG A N 1
ATOM 1971 C CA . ARG A 1 252 ? 3.643 14.250 3.360 1.00 79.19 252 ARG A CA 1
ATOM 1972 C C . ARG A 1 252 ? 2.718 13.500 4.319 1.00 79.19 252 ARG A C 1
ATOM 1974 O O . ARG A 1 252 ? 2.405 14.038 5.376 1.00 79.19 252 ARG A O 1
ATOM 1981 N N . VAL A 1 253 ? 2.347 12.258 3.996 1.00 72.75 253 VAL A N 1
ATOM 1982 C CA . VAL A 1 253 ? 1.555 11.394 4.893 1.00 72.75 253 VAL A CA 1
ATOM 1983 C C . VAL A 1 253 ? 2.313 11.093 6.194 1.00 72.75 253 VAL A C 1
ATOM 1985 O O . VAL A 1 253 ? 1.752 11.208 7.287 1.00 72.75 253 VAL A O 1
ATOM 1988 N N . GLY A 1 254 ? 3.609 10.783 6.101 1.00 64.00 254 GLY A N 1
ATOM 1989 C CA . GLY A 1 254 ? 4.469 10.581 7.272 1.00 64.00 254 GLY A CA 1
ATOM 1990 C C . GLY A 1 254 ? 4.685 11.861 8.091 1.00 64.00 254 GLY A C 1
ATOM 1991 O O . GLY A 1 254 ? 4.763 11.820 9.315 1.00 64.00 254 GLY A O 1
ATOM 1992 N N . GLY A 1 255 ? 4.709 13.024 7.438 1.00 64.25 255 GLY A N 1
ATOM 1993 C CA . GLY A 1 255 ? 4.794 14.336 8.077 1.00 64.25 255 GLY A CA 1
ATOM 1994 C C . GLY A 1 255 ? 3.550 14.694 8.892 1.00 64.25 255 GLY A C 1
ATOM 1995 O O . GLY A 1 255 ? 3.676 15.339 9.928 1.00 64.25 255 GLY A O 1
ATOM 1996 N N . CYS A 1 256 ? 2.364 14.218 8.501 1.00 57.28 256 CYS A N 1
ATOM 1997 C CA . CYS A 1 256 ? 1.146 14.355 9.308 1.00 57.28 256 CYS A CA 1
ATOM 1998 C C . CYS A 1 256 ? 1.177 13.513 10.599 1.00 57.28 256 CYS A C 1
ATOM 2000 O O . CYS A 1 256 ? 0.477 13.841 11.552 1.00 57.28 256 CYS A O 1
ATOM 2002 N N . HIS A 1 257 ? 2.026 12.481 10.667 1.00 47.00 257 HIS A N 1
ATOM 2003 C CA . HIS A 1 257 ? 2.313 11.740 11.903 1.00 47.00 257 HIS A CA 1
ATOM 2004 C C . HIS A 1 257 ? 3.348 12.447 12.793 1.00 47.00 257 HIS A C 1
ATOM 2006 O O . HIS A 1 257 ? 3.649 11.986 13.896 1.00 47.00 257 HIS A O 1
ATOM 2012 N N . HIS A 1 258 ? 3.905 13.575 12.341 1.00 36.75 258 HIS A N 1
ATOM 2013 C CA . HIS A 1 258 ? 4.819 14.378 13.133 1.00 36.75 258 HIS A CA 1
ATOM 2014 C C . HIS A 1 258 ? 4.030 15.235 14.147 1.00 36.75 258 HIS A C 1
ATOM 2016 O O . HIS A 1 258 ? 3.096 15.939 13.761 1.00 36.75 258 HIS A O 1
ATOM 2022 N N . PRO A 1 259 ? 4.410 15.254 15.440 1.00 40.66 259 PRO A N 1
ATOM 2023 C CA . PRO A 1 259 ? 3.632 15.854 16.536 1.00 40.66 259 PRO A CA 1
ATOM 2024 C C . PRO A 1 259 ? 3.508 17.392 16.511 1.00 40.66 259 PRO A C 1
ATOM 2026 O O . PRO A 1 259 ? 3.100 17.990 17.502 1.00 40.66 259 PRO A O 1
ATOM 2029 N N . HIS A 1 260 ? 3.818 18.064 15.400 1.00 41.59 260 HIS A N 1
ATOM 2030 C CA . HIS A 1 260 ? 3.652 19.515 15.271 1.00 41.59 260 HIS A CA 1
ATOM 2031 C C . HIS A 1 260 ? 2.228 19.966 14.891 1.00 41.59 260 HIS A C 1
ATOM 2033 O O . HIS A 1 260 ? 1.982 21.168 14.837 1.00 41.59 260 HIS A O 1
ATOM 2039 N N . CYS A 1 261 ? 1.276 19.038 14.737 1.00 40.53 261 CYS A N 1
ATOM 2040 C CA . CYS A 1 261 ? -0.162 19.340 14.653 1.00 40.53 261 CYS A CA 1
ATOM 2041 C C . CYS A 1 261 ? -0.971 18.864 15.878 1.00 40.53 261 CYS A C 1
ATOM 2043 O O . CYS A 1 261 ? -2.194 18.789 15.812 1.00 40.53 261 CYS A O 1
ATOM 2045 N N . ILE A 1 262 ? -0.313 18.582 17.010 1.00 37.94 262 ILE A N 1
ATOM 2046 C CA . ILE A 1 262 ? -0.975 18.349 18.303 1.00 37.94 262 ILE A CA 1
ATOM 2047 C C . ILE A 1 262 ? -0.936 19.672 19.095 1.00 37.94 262 ILE A C 1
ATOM 2049 O O . ILE A 1 262 ? 0.134 20.282 19.183 1.00 37.94 262 ILE A O 1
ATOM 2053 N N . PRO A 1 263 ? -2.059 20.162 19.664 1.00 33.00 263 PRO A N 1
ATOM 2054 C CA . PRO A 1 263 ? -2.051 21.350 20.516 1.00 33.00 263 PRO A CA 1
ATOM 2055 C C . PRO A 1 263 ? -1.043 21.192 21.667 1.00 33.00 263 PRO A C 1
ATOM 2057 O O . PRO A 1 263 ? -0.815 20.082 22.151 1.00 33.00 263 PRO A O 1
ATOM 2060 N N . PRO A 1 264 ? -0.414 22.287 22.126 1.00 32.94 264 PRO A N 1
ATOM 2061 C CA . PRO A 1 264 ? 0.772 22.219 22.959 1.00 32.94 264 PRO A CA 1
ATOM 2062 C C . PRO A 1 264 ? 0.392 21.755 24.361 1.00 32.94 264 PRO A C 1
ATOM 2064 O O . PRO A 1 264 ? 0.018 22.562 25.207 1.00 32.94 264 PRO A O 1
ATOM 2067 N N . ARG A 1 265 ? 0.514 20.459 24.633 1.00 38.59 265 ARG A N 1
ATOM 2068 C CA . ARG A 1 265 ? 0.771 19.940 25.976 1.00 38.59 265 ARG A CA 1
ATOM 2069 C C . ARG A 1 265 ? 1.358 18.539 25.873 1.00 38.59 265 ARG A C 1
ATOM 2071 O O . ARG A 1 265 ? 0.810 17.668 25.216 1.00 38.59 265 ARG A O 1
ATOM 2078 N N . VAL A 1 266 ? 2.449 18.367 26.613 1.00 36.47 266 VAL A N 1
ATOM 2079 C CA . VAL A 1 266 ? 3.250 17.149 26.799 1.00 36.47 266 VAL A CA 1
ATOM 2080 C C . VAL A 1 266 ? 4.317 16.930 25.721 1.00 36.47 266 VAL A C 1
ATOM 2082 O O . VAL A 1 266 ? 4.274 16.034 24.887 1.00 36.47 266 VAL A O 1
ATOM 2085 N N . ALA A 1 267 ? 5.335 17.787 25.804 1.00 37.31 267 ALA A N 1
ATOM 2086 C CA . ALA A 1 267 ? 6.666 17.514 25.292 1.00 37.31 267 ALA A CA 1
ATOM 2087 C C . ALA A 1 267 ? 7.345 16.405 26.113 1.00 37.31 267 ALA A C 1
ATOM 2089 O O . ALA A 1 267 ? 7.183 16.383 27.333 1.00 37.31 267 ALA A O 1
ATOM 2090 N N . SER A 1 268 ? 8.158 15.587 25.430 1.00 37.72 268 SER A N 1
ATOM 2091 C CA . SER A 1 268 ? 9.359 14.871 25.910 1.00 37.72 268 SER A CA 1
ATOM 2092 C C . SER A 1 268 ? 9.342 13.381 25.561 1.00 37.72 268 SER A C 1
ATOM 2094 O O . SER A 1 268 ? 8.775 12.599 26.316 1.00 37.72 268 SER A O 1
ATOM 2096 N N . LEU A 1 269 ? 10.023 12.996 24.470 1.00 33.62 269 LEU A N 1
ATOM 2097 C CA . LEU A 1 269 ? 10.953 11.847 24.367 1.00 33.62 269 LEU A CA 1
ATOM 2098 C C . LEU A 1 269 ? 11.575 11.791 22.941 1.00 33.62 269 LEU A C 1
ATOM 2100 O O . LEU A 1 269 ? 11.051 12.433 22.028 1.00 33.62 269 LEU A O 1
ATOM 2104 N N . PRO A 1 270 ? 12.757 11.161 22.762 1.00 36.31 270 PRO A N 1
ATOM 2105 C CA . PRO A 1 270 ? 13.741 11.551 21.753 1.00 36.31 270 PRO A CA 1
ATOM 2106 C C . PRO A 1 270 ? 13.461 11.056 20.330 1.00 36.31 270 PRO A C 1
ATOM 2108 O O . PRO A 1 270 ? 12.942 9.972 20.085 1.00 36.31 270 PRO A O 1
ATOM 2111 N N . LYS A 1 271 ? 13.903 11.901 19.397 1.00 42.88 271 LYS A N 1
ATOM 2112 C CA . LYS A 1 271 ? 13.845 11.783 17.941 1.00 42.88 271 LYS A CA 1
ATOM 2113 C C . LYS A 1 271 ? 14.946 10.855 17.414 1.00 42.88 271 LYS A C 1
ATOM 2115 O O . LYS A 1 271 ? 15.950 11.355 16.920 1.00 42.88 271 LYS A O 1
ATOM 2120 N N . THR A 1 272 ? 14.762 9.539 17.481 1.00 43.69 272 THR A N 1
ATOM 2121 C CA . THR A 1 272 ? 15.601 8.623 16.688 1.00 43.69 272 THR A CA 1
ATOM 2122 C C . THR A 1 272 ? 14.872 7.319 16.386 1.00 43.69 272 THR A C 1
ATOM 2124 O O . THR A 1 272 ? 14.950 6.379 17.163 1.00 43.69 272 THR A O 1
ATOM 2127 N N . LEU A 1 273 ? 14.155 7.269 15.265 1.00 39.28 273 LEU A N 1
ATOM 2128 C CA . LEU A 1 273 ? 14.065 6.134 14.334 1.00 39.28 273 LEU A CA 1
ATOM 2129 C C . LEU A 1 273 ? 13.121 6.540 13.190 1.00 39.28 273 LEU A C 1
ATOM 2131 O O . LEU A 1 273 ? 12.352 7.479 13.355 1.00 39.28 273 LEU A O 1
ATOM 2135 N N . PHE A 1 274 ? 13.164 5.812 12.077 1.00 38.81 274 PHE A N 1
ATOM 2136 C CA . PHE A 1 274 ? 12.414 6.013 10.824 1.00 38.81 274 PHE A CA 1
ATOM 2137 C C . PHE A 1 274 ? 13.136 6.829 9.744 1.00 38.81 274 PHE A C 1
ATOM 2139 O O . PHE A 1 274 ? 12.612 7.778 9.170 1.00 38.81 274 PHE A O 1
ATOM 2146 N N . LEU A 1 275 ? 14.350 6.371 9.429 1.00 35.22 275 LEU A N 1
ATOM 2147 C CA . LEU A 1 275 ? 14.782 6.205 8.042 1.00 35.22 275 LEU A CA 1
ATOM 2148 C C . LEU A 1 275 ? 15.000 4.702 7.813 1.00 35.22 275 LEU A C 1
ATOM 2150 O O . LEU A 1 275 ? 16.040 4.165 8.193 1.00 35.22 275 LEU A O 1
ATOM 2154 N N . LEU A 1 276 ? 13.983 4.047 7.261 1.00 35.84 276 LEU A N 1
ATOM 2155 C CA . LEU A 1 276 ? 14.094 2.876 6.393 1.00 35.84 276 LEU A CA 1
ATOM 2156 C C . LEU A 1 276 ? 13.198 3.159 5.190 1.00 35.84 276 LEU A C 1
ATOM 2158 O O . LEU A 1 276 ? 12.052 3.600 5.438 1.00 35.84 276 LEU A O 1
#

pLDDT: mean 70.15, std 22.64, range [28.77, 97.31]